Protein AF-0000000085168264 (afdb_homodimer)

Foldseek 3Di:
DPPPCPALVSLLVLLLVLCQVQNLVGRDPVSSCVSRVDDPVVVCVSPVVPSLSSVVSNLVVVLVVCVVQQLCLCQPDPQLLVSVVSNLVVLCVVCVLLVGADSLLSCCVDPVCVVCVVSSVCSLVSQLVSQLVSLVVVPDDSVVSSVLSVCLSVLLNVQSVCCVVVVHSVSSVVSSVVSSVVSPD/DPPPCPALVSLLVLLLVLCQVQNLVGNDPVSSCVSRVDDPVVVCVSPVVPSLSSVVSNLVVVLVVCVVQQLCLCQPPPQLLVSLVSNLVVLCVVCVLLVGADSLLSCCVDPVCVVCVVSSVCSLVSQLVSQLVSLVVVPDDSVVSSVLSCCLSVLLNVQSVCCVVVVHSVSSVVSSVVSSVVSPD

Nearest PDB structures (foldseek):
  1sgm-assembly1_B  TM=7.471E-01  e=1.649E-05  Bacillus subtilis
  6o6n-assembly1_A  TM=7.233E-01  e=6.009E-05  Mycobacterium tuberculosis
  3dcf-assembly1_B  TM=5.891E-01  e=2.009E-03  Thermobifida fusca YX
  3vuq-assembly2_D  TM=6.662E-01  e=8.028E-03  Thermus thermophilus HB8
  3vuq-assembly1_B  TM=5.536E-01  e=8.407E-03  Thermus thermophilus HB8

Radius of gyration: 21.16 Å; Cα contacts (8 Å, |Δi|>4): 535; chains: 2; bounding box: 54×53×46 Å

Secondary structure (DSSP, 8-state):
------SHHHHHHHHHHHHHHHHHHH--HHHHHHHHT--HHHHHHH-TTHHHHHHHHHHHHHHHHHIIIIIHHHHH-SSHHHHHHHHHHHHHHHTGGGTS--HHHHHHHSTHHHHTHHHHHHHHHHHHHHHHHHHHHTT--HHHHHHHHHHHHHHHHHHHHHHHHHT-HHHHHHHHHHHHHHHH-/------SHHHHHHHHHHHHHHHHHHH--HHHHHHHHT--HHHHHHH-TTHHHHHHHHHHHHHHHHHIIIIIHHHHH-SSHHHHHHHHHHHHHHHTGGGTS--HHHHHHHSTHHHHTHHHHHHHHHHHHHHHHHHHHHTT--HHHHHHHHHHHHHHHHHHHHHHHHHT-HHHHHHHHHHHHHHHH-

Sequence (370 aa):
MARVIAEKEDVIPLLAEVFRTYGFEGASLARISEGTKLGRGSIYHFFPGGKEEMAQAVLGHVDAWFRRHVFESLAEHEDAEAGIKAMFDDVSRYFLSGQRVCLVGVFALGNERDRFAVMVRDYFTAWIDALASALVRTGRKPKEARMLAEEVVGGIQGALVLARALDQTDVFADAMKRFQKRLLGMARVIAEKEDVIPLLAEVFRTYGFEGASLARISEGTKLGRGSIYHFFPGGKEEMAQAVLGHVDAWFRRHVFESLAEHEDAEAGIKAMFDDVSRYFLSGQRVCLVGVFALGNERDRFAVMVRDYFTAWIDALASALVRTGRKPKEARMLAEEVVGGIQGALVLARALDQTDVFADAMKRFQKRLLG

Organism: Herbaspirillum seropedicae (strain SmR1) (NCBI:txid757424)

pLDDT: mean 94.91, std 8.12, range [37.06, 98.81]

Structure (mmCIF, N/CA/C/O backbone):
data_AF-0000000085168264-model_v1
#
loop_
_entity.id
_entity.type
_entity.pdbx_description
1 polymer 'TetR family transcription regulator protein'
#
loop_
_atom_site.group_PDB
_atom_site.id
_atom_site.type_symbol
_atom_site.label_atom_id
_atom_site.label_alt_id
_atom_site.label_comp_id
_atom_site.label_asym_id
_atom_site.label_entity_id
_atom_site.label_seq_id
_atom_site.pdbx_PDB_ins_code
_atom_site.Cartn_x
_atom_site.Cartn_y
_atom_site.Cartn_z
_atom_site.occupancy
_atom_site.B_iso_or_equiv
_atom_site.auth_seq_id
_atom_site.auth_comp_id
_atom_site.auth_asym_id
_atom_site.auth_atom_id
_atom_site.pdbx_PDB_model_num
ATOM 1 N N . MET A 1 1 ? 23.562 6.48 25.484 1 37.06 1 MET A N 1
ATOM 2 C CA . MET A 1 1 ? 23.797 7.906 25.266 1 37.06 1 MET A CA 1
ATOM 3 C C . MET A 1 1 ? 22.922 8.445 24.141 1 37.06 1 MET A C 1
ATOM 5 O O . MET A 1 1 ? 22.609 7.723 23.188 1 37.06 1 MET A O 1
ATOM 9 N N . ALA A 1 2 ? 22.156 9.383 24.531 1 48.12 2 ALA A N 1
ATOM 10 C CA . ALA A 1 2 ? 21.328 10.016 23.5 1 48.12 2 ALA A CA 1
ATOM 11 C C . ALA A 1 2 ? 22.109 10.133 22.188 1 48.12 2 ALA A C 1
ATOM 13 O O . ALA A 1 2 ? 23.25 10.602 22.172 1 48.12 2 ALA A O 1
ATOM 14 N N . ARG A 1 3 ? 21.984 9.336 21.234 1 51.44 3 ARG A N 1
ATOM 15 C CA . ARG A 1 3 ? 22.75 9.43 20 1 51.44 3 ARG A CA 1
ATOM 16 C C . ARG A 1 3 ? 22.844 10.867 19.516 1 51.44 3 ARG A C 1
ATOM 18 O O . ARG A 1 3 ? 21.812 11.523 19.312 1 51.44 3 ARG A O 1
ATOM 25 N N . VAL A 1 4 ? 23.844 11.578 19.812 1 57.34 4 VAL A N 1
ATOM 26 C CA . VAL A 1 4 ? 24.125 12.938 19.359 1 57.34 4 VAL A CA 1
ATOM 27 C C . VAL A 1 4 ? 24.062 12.992 17.828 1 57.34 4 VAL A C 1
ATOM 29 O O . VAL A 1 4 ? 24.75 12.227 17.141 1 57.34 4 VAL A O 1
ATOM 32 N N . ILE A 1 5 ? 22.891 13.445 17.25 1 65.81 5 ILE A N 1
ATOM 33 C CA . ILE A 1 5 ? 22.781 13.711 15.812 1 65.81 5 ILE A CA 1
ATOM 34 C C . ILE A 1 5 ? 23.828 14.734 15.391 1 65.81 5 ILE A C 1
ATOM 36 O O . ILE A 1 5 ? 23.75 15.906 15.773 1 65.81 5 ILE A O 1
ATOM 40 N N . ALA A 1 6 ? 24.953 14.242 14.805 1 71 6 ALA A N 1
ATOM 41 C CA . ALA A 1 6 ? 26.094 15.094 14.5 1 71 6 ALA A CA 1
ATOM 42 C C . ALA A 1 6 ? 26.141 15.438 13.016 1 71 6 ALA A C 1
ATOM 44 O O . ALA A 1 6 ? 26.672 16.484 12.633 1 71 6 ALA A O 1
ATOM 45 N N . GLU A 1 7 ? 25.484 14.539 12.25 1 86.81 7 GLU A N 1
ATOM 46 C CA . GLU A 1 7 ? 25.578 14.781 10.812 1 86.81 7 GLU A CA 1
ATOM 47 C C . GLU A 1 7 ? 24.25 14.484 10.117 1 86.81 7 GLU A C 1
ATOM 49 O O . GLU A 1 7 ? 23.406 13.781 10.664 1 86.81 7 GLU A O 1
ATOM 54 N N . LYS A 1 8 ? 24.141 15.07 8.945 1 90.56 8 LYS A N 1
ATOM 55 C CA . LYS A 1 8 ? 22.953 14.938 8.109 1 90.56 8 LYS A CA 1
ATOM 56 C C . LYS A 1 8 ? 22.578 13.469 7.914 1 90.56 8 LYS A C 1
ATOM 58 O O . LYS A 1 8 ? 21.406 13.109 7.996 1 90.56 8 LYS A O 1
ATOM 63 N N . GLU A 1 9 ? 23.531 12.625 7.742 1 92.75 9 GLU A N 1
ATOM 64 C CA . GLU A 1 9 ? 23.312 11.211 7.449 1 92.75 9 GLU A CA 1
ATOM 65 C C . GLU A 1 9 ? 22.703 10.492 8.648 1 92.75 9 GLU A C 1
ATOM 67 O O . GLU A 1 9 ? 22 9.492 8.492 1 92.75 9 GLU A O 1
ATOM 72 N N . ASP A 1 10 ? 22.891 11.023 9.82 1 93.38 10 ASP A N 1
ATOM 73 C CA . ASP A 1 10 ? 22.375 10.414 11.039 1 93.38 10 ASP A CA 1
ATOM 74 C C . ASP A 1 10 ? 20.875 10.688 11.195 1 93.38 10 ASP A C 1
ATOM 76 O O . ASP A 1 10 ? 20.172 9.961 11.898 1 93.38 10 ASP A O 1
ATOM 80 N N . VAL A 1 11 ? 20.438 11.672 10.523 1 95.88 11 VAL A N 1
ATOM 81 C CA . VAL A 1 11 ? 19.062 12.141 10.688 1 95.88 11 VAL A CA 1
ATOM 82 C C . VAL A 1 11 ? 18.156 11.406 9.703 1 95.88 11 VAL A C 1
ATOM 84 O O . VAL A 1 11 ? 16.969 11.234 9.969 1 95.88 11 VAL A O 1
ATOM 87 N N . ILE A 1 12 ? 18.734 10.945 8.656 1 97.56 12 ILE A N 1
ATOM 88 C CA . ILE A 1 12 ? 17.969 10.445 7.516 1 97.56 12 ILE A CA 1
ATOM 89 C C . ILE A 1 12 ? 17.156 9.219 7.93 1 97.56 12 ILE A C 1
ATOM 91 O O . ILE A 1 12 ? 15.961 9.141 7.652 1 97.56 12 ILE A O 1
ATOM 95 N N . PRO A 1 13 ? 17.766 8.266 8.758 1 97 13 PRO A N 1
ATOM 96 C CA . PRO A 1 13 ? 16.953 7.125 9.188 1 97 13 PRO A CA 1
ATOM 97 C C . PRO A 1 13 ? 15.797 7.531 10.109 1 97 13 PRO A C 1
ATOM 99 O O . PRO A 1 13 ? 14.727 6.918 10.07 1 97 13 PRO A O 1
ATOM 102 N N . LEU A 1 14 ? 15.977 8.508 10.875 1 97.31 14 LEU A N 1
ATOM 103 C CA . LEU A 1 14 ? 14.93 9 11.758 1 97.31 14 LEU A CA 1
ATOM 104 C C . LEU A 1 14 ? 13.812 9.672 10.961 1 97.31 14 LEU A C 1
ATOM 106 O O . LEU A 1 14 ? 12.633 9.477 11.25 1 97.31 14 LEU A O 1
ATOM 110 N N . LEU A 1 15 ? 14.25 10.461 9.953 1 97.75 15 LEU A N 1
ATOM 111 C CA . LEU A 1 15 ? 13.289 11.078 9.047 1 97.75 15 LEU A CA 1
ATOM 112 C C . LEU A 1 15 ? 12.453 10.016 8.336 1 97.75 15 LEU A C 1
ATOM 114 O O . LEU A 1 15 ? 11.242 10.188 8.172 1 97.75 15 LEU A O 1
ATOM 118 N N . ALA A 1 16 ? 13.141 8.961 7.91 1 97.94 16 ALA A N 1
ATOM 119 C CA . ALA A 1 16 ? 12.445 7.879 7.219 1 97.94 16 ALA A CA 1
ATOM 120 C C . ALA A 1 16 ? 11.32 7.309 8.078 1 97.94 16 ALA A C 1
ATOM 122 O O . ALA A 1 16 ? 10.219 7.051 7.582 1 97.94 16 ALA A O 1
ATOM 123 N N . GLU A 1 17 ? 11.562 7.148 9.359 1 97.31 17 GLU A N 1
ATOM 124 C CA . GLU A 1 17 ? 10.547 6.594 10.258 1 97.31 17 GLU A CA 1
ATOM 125 C C . GLU A 1 17 ? 9.383 7.566 10.445 1 97.31 17 GLU A C 1
ATOM 127 O O . GLU A 1 17 ? 8.234 7.148 10.562 1 97.31 17 GLU A O 1
ATOM 132 N N . VAL A 1 18 ? 9.688 8.891 10.469 1 97.31 18 VAL A N 1
ATOM 133 C CA . VAL A 1 18 ? 8.633 9.891 10.547 1 97.31 18 VAL A CA 1
ATOM 134 C C . VAL A 1 18 ? 7.742 9.805 9.305 1 97.31 18 VAL A C 1
ATOM 136 O O . VAL A 1 18 ? 6.516 9.812 9.414 1 97.31 18 VAL A O 1
ATOM 139 N N . PHE A 1 19 ? 8.398 9.688 8.117 1 97.25 19 PHE A N 1
ATOM 140 C CA . PHE A 1 19 ? 7.645 9.586 6.871 1 97.25 19 PHE A CA 1
ATOM 141 C C . PHE A 1 19 ? 6.871 8.273 6.812 1 97.25 19 PHE A C 1
ATOM 143 O O . PHE A 1 19 ? 5.773 8.219 6.25 1 97.25 19 PHE A O 1
ATOM 150 N N . ARG A 1 20 ? 7.402 7.191 7.375 1 96.44 20 ARG A N 1
ATOM 151 C CA . ARG A 1 20 ? 6.688 5.922 7.414 1 96.44 20 ARG A CA 1
ATOM 152 C C . ARG A 1 20 ? 5.441 6.023 8.289 1 96.44 20 ARG A C 1
ATOM 154 O O . ARG A 1 20 ? 4.414 5.41 7.988 1 96.44 20 ARG A O 1
ATOM 161 N N . THR A 1 21 ? 5.523 6.777 9.32 1 94.12 21 THR A N 1
ATOM 162 C CA . THR A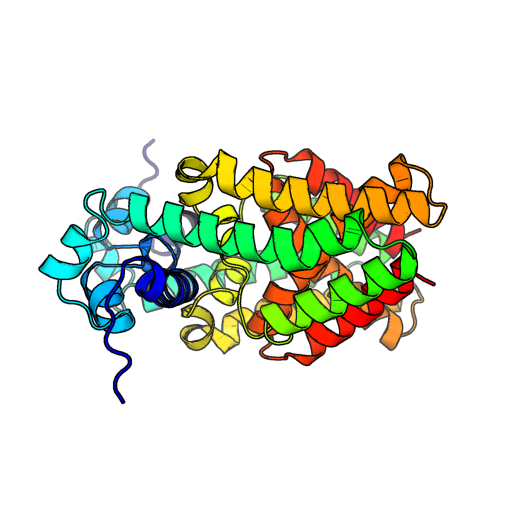 1 21 ? 4.457 6.867 10.312 1 94.12 21 THR A CA 1
ATOM 163 C C . THR A 1 21 ? 3.352 7.805 9.836 1 94.12 21 THR A C 1
ATOM 165 O O . THR A 1 21 ? 2.166 7.484 9.945 1 94.12 21 THR A O 1
ATOM 168 N N . TYR A 1 22 ? 3.746 8.938 9.219 1 94.56 22 TYR A N 1
ATOM 169 C CA . TYR A 1 22 ? 2.764 10 9.016 1 94.56 22 TYR A CA 1
ATOM 170 C C . TYR A 1 22 ? 2.549 10.266 7.527 1 94.56 22 TYR A C 1
ATOM 172 O O . TYR A 1 22 ? 1.639 11 7.148 1 94.56 22 TYR A O 1
ATOM 180 N N . GLY A 1 23 ? 3.355 9.578 6.625 1 94 23 GLY A N 1
ATOM 181 C CA . GLY A 1 23 ? 3.363 9.977 5.227 1 94 23 GLY A CA 1
ATOM 182 C C . GLY A 1 23 ? 4 11.328 4.996 1 94 23 GLY A C 1
ATOM 183 O O . GLY A 1 23 ? 4.348 12.031 5.949 1 94 23 GLY A O 1
ATOM 184 N N . PHE A 1 24 ? 4.117 11.703 3.758 1 95.75 24 PHE A N 1
ATOM 185 C CA . PHE A 1 24 ? 4.723 12.977 3.395 1 95.75 24 PHE A CA 1
ATOM 186 C C . PHE A 1 24 ? 3.832 14.141 3.816 1 95.75 24 PHE A C 1
ATOM 188 O O . PHE A 1 24 ? 4.297 15.086 4.465 1 95.75 24 PHE A O 1
ATOM 195 N N . GLU A 1 25 ? 2.576 14.023 3.494 1 94.19 25 GLU A N 1
ATOM 196 C CA . GLU A 1 25 ? 1.642 15.109 3.766 1 94.19 25 GLU A CA 1
ATOM 197 C C . GLU A 1 25 ? 1.433 15.297 5.266 1 94.19 25 GLU A C 1
ATOM 199 O O . GLU A 1 25 ? 1.229 16.422 5.734 1 94.19 25 GLU A O 1
ATOM 204 N N . GLY A 1 26 ? 1.521 14.219 6 1 94.62 26 GLY A N 1
ATOM 205 C CA . GLY A 1 26 ? 1.241 14.273 7.426 1 94.62 26 GLY A CA 1
ATOM 206 C C . GLY A 1 26 ? 2.459 14.625 8.266 1 94.62 26 GLY A C 1
ATOM 207 O O . GLY A 1 26 ? 2.336 14.922 9.453 1 94.62 26 GLY A O 1
ATOM 208 N N . ALA A 1 27 ? 3.607 14.594 7.66 1 96.12 27 ALA A N 1
ATOM 209 C CA . ALA A 1 27 ? 4.836 14.906 8.383 1 96.12 27 ALA A CA 1
ATOM 210 C C . ALA A 1 27 ? 5.016 16.422 8.539 1 96.12 27 ALA A C 1
ATOM 212 O O . ALA A 1 27 ? 5.645 17.062 7.695 1 96.12 27 ALA A O 1
ATOM 213 N N . SER A 1 28 ? 4.539 16.938 9.641 1 95.38 28 SER A N 1
ATOM 214 C CA . SER A 1 28 ? 4.73 18.359 9.938 1 95.38 28 SER A CA 1
ATOM 215 C C . SER A 1 28 ? 6.113 18.609 10.523 1 95.38 28 SER A C 1
ATOM 217 O O . SER A 1 28 ? 6.805 17.672 10.93 1 95.38 28 SER A O 1
ATOM 219 N N . LEU A 1 29 ? 6.465 19.859 10.5 1 95.44 29 LEU A N 1
ATOM 220 C CA . LEU A 1 29 ? 7.742 20.219 11.102 1 95.44 29 LEU A CA 1
ATOM 221 C C . LEU A 1 29 ? 7.781 19.812 12.57 1 95.44 29 LEU A C 1
ATOM 223 O O . LEU A 1 29 ? 8.836 19.406 13.078 1 95.44 29 LEU A O 1
ATOM 227 N N . ALA A 1 30 ? 6.691 19.984 13.258 1 96.38 30 ALA A N 1
ATOM 228 C CA . ALA A 1 30 ? 6.609 19.578 14.656 1 96.38 30 ALA A CA 1
ATOM 229 C C . ALA A 1 30 ? 6.855 18.078 14.812 1 96.38 30 ALA A C 1
ATOM 231 O O . ALA A 1 30 ? 7.605 17.656 15.695 1 96.38 30 ALA A O 1
ATOM 232 N N . ARG A 1 31 ? 6.262 17.25 13.992 1 96.56 31 ARG A N 1
ATOM 233 C CA . ARG A 1 31 ? 6.418 15.797 14.039 1 96.56 31 ARG A CA 1
ATOM 234 C C . ARG A 1 31 ? 7.836 15.391 13.648 1 96.56 31 ARG A C 1
ATOM 236 O O . ARG A 1 31 ? 8.391 14.453 14.227 1 96.56 31 ARG A O 1
ATOM 243 N N . ILE A 1 32 ? 8.367 16.062 12.625 1 97.62 32 ILE A N 1
ATOM 244 C CA . ILE A 1 32 ? 9.75 15.82 12.211 1 97.62 32 ILE A CA 1
ATOM 245 C C . ILE A 1 32 ? 10.695 16.141 13.367 1 97.62 32 ILE A C 1
ATOM 247 O O . ILE A 1 32 ? 11.594 15.367 13.68 1 97.62 32 ILE A O 1
ATOM 251 N N . SER A 1 33 ? 10.43 17.328 13.969 1 97.25 33 SER A N 1
ATOM 252 C CA . SER A 1 33 ? 11.25 17.719 15.117 1 97.25 33 SER A CA 1
ATOM 253 C C . SER A 1 33 ? 11.172 16.688 16.234 1 97.25 33 SER A C 1
ATOM 255 O O . SER A 1 33 ? 12.195 16.297 16.797 1 97.25 33 SER A O 1
ATOM 257 N N . GLU A 1 34 ? 10.008 16.281 16.562 1 97 34 GLU A N 1
ATOM 258 C CA . GLU A 1 34 ? 9.797 15.289 17.609 1 97 34 GLU A CA 1
ATOM 259 C C . GLU A 1 34 ? 10.492 13.977 17.281 1 97 34 GLU A C 1
ATOM 261 O O . GLU A 1 34 ? 11.172 13.398 18.125 1 97 34 GLU A O 1
ATOM 266 N N . GLY A 1 35 ? 10.383 13.547 16.078 1 96.19 35 GLY A N 1
ATOM 267 C CA . GLY A 1 35 ? 10.914 12.258 15.664 1 96.19 35 GLY A CA 1
ATOM 268 C C . GLY A 1 35 ? 12.43 12.25 15.531 1 96.19 35 GLY A C 1
ATOM 269 O O . GLY A 1 35 ? 13.07 11.211 15.688 1 96.19 35 GLY A O 1
ATOM 270 N N . THR A 1 36 ? 13.008 13.398 15.219 1 96.06 36 THR A N 1
ATOM 271 C CA . THR A 1 36 ? 14.445 13.477 15 1 96.06 36 THR A CA 1
ATOM 272 C C . THR A 1 36 ? 15.156 14.039 16.219 1 96.06 36 THR A C 1
ATOM 274 O O . THR A 1 36 ? 16.375 13.992 16.312 1 96.06 36 THR A O 1
ATOM 277 N N . LYS A 1 37 ? 14.383 14.609 17.047 1 94.94 37 LYS A N 1
ATOM 278 C CA . LYS A 1 37 ? 14.883 15.281 18.25 1 94.94 37 LYS A CA 1
ATOM 279 C C . LYS A 1 37 ? 15.719 16.5 17.891 1 94.94 37 LYS A C 1
ATOM 281 O O . LYS A 1 37 ? 16.625 16.891 18.641 1 94.94 37 LYS A O 1
ATOM 286 N N . LEU A 1 38 ? 15.477 17.047 16.703 1 94.62 38 LEU A N 1
ATOM 287 C CA . LEU A 1 38 ? 16.141 18.266 16.25 1 94.62 38 LEU A CA 1
ATOM 288 C C . LEU A 1 38 ? 15.18 19.453 16.312 1 94.62 38 LEU A C 1
ATOM 290 O O . LEU A 1 38 ? 13.992 19.312 16.016 1 94.62 38 LEU A O 1
ATOM 294 N N . GLY A 1 39 ? 15.742 20.547 16.703 1 93.88 39 GLY A N 1
ATOM 295 C CA . GLY A 1 39 ? 14.977 21.781 16.594 1 93.88 39 GLY A CA 1
ATOM 296 C C . GLY A 1 39 ? 14.836 22.266 15.164 1 93.88 39 GLY A C 1
ATOM 297 O O . GLY A 1 39 ? 15.555 21.812 14.273 1 93.88 39 GLY A O 1
ATOM 298 N N . ARG A 1 40 ? 13.883 23.156 14.977 1 92.06 40 ARG A N 1
ATOM 299 C CA . ARG A 1 40 ? 13.586 23.703 13.656 1 92.06 40 ARG A CA 1
ATOM 300 C C . ARG A 1 40 ? 14.852 24.25 12.992 1 92.06 40 ARG A C 1
ATOM 302 O O . ARG A 1 40 ? 15.094 23.969 11.812 1 92.06 40 ARG A O 1
ATOM 309 N N . GLY A 1 41 ? 15.641 24.969 13.656 1 92.5 41 GLY A N 1
ATOM 310 C CA . GLY A 1 41 ? 16.859 25.531 13.109 1 92.5 41 GLY A CA 1
ATOM 311 C C . GLY A 1 41 ? 17.844 24.484 12.609 1 92.5 41 GLY A C 1
ATOM 312 O O . GLY A 1 41 ? 18.391 24.609 11.508 1 92.5 41 GLY A O 1
ATOM 313 N N . SER A 1 42 ? 18.078 23.5 13.336 1 93.44 42 SER A N 1
ATOM 314 C CA . SER A 1 42 ? 18.969 22.406 12.969 1 93.44 42 SER A CA 1
ATOM 315 C C . SER A 1 42 ? 18.453 21.656 11.75 1 93.44 42 SER A C 1
ATOM 317 O O . SER A 1 42 ? 19.219 21.281 10.867 1 93.44 42 SER A O 1
ATOM 319 N N . ILE A 1 43 ? 17.109 21.422 11.695 1 94.06 43 ILE A N 1
ATOM 320 C CA . ILE A 1 43 ? 16.484 20.719 10.578 1 94.06 43 ILE A CA 1
ATOM 321 C C . ILE A 1 43 ? 16.766 21.469 9.281 1 94.06 43 ILE A C 1
ATOM 323 O O . ILE A 1 43 ? 17.188 20.859 8.289 1 94.06 43 ILE A O 1
ATOM 327 N N . TYR A 1 44 ? 16.594 22.781 9.305 1 93.25 44 TYR A N 1
ATOM 328 C CA . TYR A 1 44 ? 16.75 23.562 8.094 1 93.25 44 TYR A CA 1
ATOM 329 C C . TYR A 1 44 ? 18.219 23.734 7.742 1 93.25 44 TYR A C 1
ATOM 331 O O . TYR A 1 44 ? 18.578 23.969 6.582 1 93.25 44 TYR A O 1
ATOM 339 N N . HIS A 1 45 ? 19.047 23.625 8.797 1 93.88 45 HIS A N 1
ATOM 340 C CA . HIS A 1 45 ? 20.484 23.625 8.539 1 93.88 45 HIS A CA 1
ATOM 341 C C . HIS A 1 45 ? 20.891 22.406 7.727 1 93.88 45 HIS A C 1
ATOM 343 O O . HIS A 1 45 ? 21.641 22.516 6.75 1 93.88 45 HIS A O 1
ATOM 349 N N . PHE A 1 46 ? 20.375 21.281 8.094 1 94.88 46 PHE A N 1
ATOM 350 C CA . PHE A 1 46 ? 20.703 20.031 7.414 1 94.88 46 PHE A CA 1
ATOM 351 C C . PHE A 1 46 ? 19.953 19.938 6.09 1 94.88 46 PHE A C 1
ATOM 353 O O . PHE A 1 46 ? 20.469 19.359 5.125 1 94.88 46 PHE A O 1
ATOM 360 N N . PHE A 1 47 ? 18.688 20.5 6.059 1 97.12 47 PHE A N 1
ATOM 361 C CA . PHE A 1 47 ? 17.812 20.391 4.895 1 97.12 47 PHE A CA 1
ATOM 362 C C . PHE A 1 47 ? 17.203 21.75 4.551 1 97.12 47 PHE A C 1
ATOM 364 O O . PHE A 1 47 ? 15.992 21.953 4.727 1 97.12 47 PHE A O 1
ATOM 371 N N . PRO A 1 48 ? 18 22.562 3.902 1 96.19 48 PRO A N 1
ATOM 372 C CA . PRO A 1 48 ? 17.5 23.906 3.588 1 96.19 48 PRO A CA 1
ATOM 373 C C . PRO A 1 48 ? 16.328 23.891 2.607 1 96.19 48 PRO A C 1
ATOM 375 O O . PRO A 1 48 ? 15.508 24.812 2.611 1 96.19 48 PRO A O 1
ATOM 378 N N . GLY A 1 49 ? 16.234 22.859 1.799 1 96.25 49 GLY A N 1
ATOM 379 C CA . GLY A 1 49 ? 15.141 22.75 0.845 1 96.25 49 GLY A CA 1
ATOM 380 C C . GLY A 1 49 ? 13.852 22.25 1.474 1 96.25 49 GLY A C 1
ATOM 381 O O . GLY A 1 49 ? 12.852 22.062 0.781 1 96.25 49 GLY A O 1
ATOM 382 N N . GLY A 1 50 ? 13.898 22.047 2.812 1 96.12 50 GLY A N 1
ATOM 383 C CA . GLY A 1 50 ? 12.688 21.703 3.541 1 96.12 50 GLY A CA 1
ATOM 384 C C . GLY A 1 50 ? 12.297 20.25 3.391 1 96.12 50 GLY A C 1
ATOM 385 O O . GLY A 1 50 ? 13.156 19.391 3.197 1 96.12 50 GLY A O 1
ATOM 386 N N . LYS A 1 51 ? 11.047 20.031 3.539 1 96.31 51 LYS A N 1
ATOM 387 C CA . LYS A 1 51 ? 10.484 18.688 3.607 1 96.31 51 LYS A CA 1
ATOM 388 C C . LYS A 1 51 ? 10.758 17.906 2.318 1 96.31 51 LYS A C 1
ATOM 390 O O . LYS A 1 51 ? 11.016 16.703 2.354 1 96.31 51 LYS A O 1
ATOM 395 N N . GLU A 1 52 ? 10.656 18.562 1.173 1 96.81 52 GLU A N 1
ATOM 396 C CA . GLU A 1 52 ? 10.891 17.891 -0.099 1 96.81 52 GLU A CA 1
ATOM 397 C C . GLU A 1 52 ? 12.32 17.359 -0.187 1 96.81 52 GLU A C 1
ATOM 399 O O . GLU A 1 52 ? 12.547 16.234 -0.625 1 96.81 52 GLU A O 1
ATOM 404 N N . GLU A 1 53 ? 13.234 18.172 0.207 1 97.38 53 GLU A N 1
ATOM 405 C CA . GLU A 1 53 ? 14.625 17.719 0.237 1 97.38 53 GLU A CA 1
ATOM 406 C C . GLU A 1 53 ? 14.805 16.562 1.204 1 97.38 53 GLU A C 1
ATOM 408 O O . GLU A 1 53 ? 15.562 15.625 0.925 1 97.38 53 GLU A O 1
ATOM 413 N N . MET A 1 54 ? 14.188 16.641 2.385 1 97.69 54 MET A N 1
ATOM 414 C CA . MET A 1 54 ? 14.234 15.555 3.361 1 97.69 54 MET A CA 1
ATOM 415 C C . MET A 1 54 ? 13.727 14.25 2.752 1 97.69 54 MET A C 1
ATOM 417 O O . MET A 1 54 ? 14.367 13.211 2.891 1 97.69 54 MET A O 1
ATOM 421 N N . ALA A 1 55 ? 12.57 14.359 2.061 1 97.88 55 ALA A N 1
ATOM 422 C CA . ALA A 1 55 ? 11.961 13.172 1.463 1 97.88 55 ALA A CA 1
ATOM 423 C C . ALA A 1 55 ? 12.859 12.578 0.378 1 97.88 55 ALA A C 1
ATOM 425 O O . ALA A 1 55 ? 13 11.359 0.272 1 97.88 55 ALA A O 1
ATOM 426 N N . GLN A 1 56 ? 13.469 13.438 -0.42 1 98.06 56 GLN A N 1
ATOM 427 C CA . GLN A 1 56 ? 14.398 12.969 -1.443 1 98.06 56 GLN A CA 1
ATOM 428 C C . GLN A 1 56 ? 15.57 12.227 -0.818 1 98.06 56 GLN A C 1
ATOM 430 O O . GLN A 1 56 ? 15.977 11.172 -1.308 1 98.06 56 GLN A O 1
ATOM 435 N N . ALA A 1 57 ? 16.078 12.836 0.222 1 98.19 57 ALA A N 1
ATOM 436 C CA . ALA A 1 57 ? 17.203 12.211 0.917 1 98.19 57 ALA A CA 1
ATOM 437 C C . ALA A 1 57 ? 16.797 10.852 1.49 1 98.19 57 ALA A C 1
ATOM 439 O O . ALA A 1 57 ? 17.562 9.883 1.397 1 98.19 57 ALA A O 1
ATOM 440 N N . VAL A 1 58 ? 15.664 10.773 2.059 1 98.44 58 VAL A N 1
ATOM 441 C CA . VAL A 1 58 ? 15.156 9.547 2.664 1 98.44 58 VAL A CA 1
ATOM 442 C C . VAL A 1 58 ? 14.938 8.492 1.585 1 98.44 58 VAL A C 1
ATOM 444 O O . VAL A 1 58 ? 15.367 7.344 1.735 1 98.44 58 VAL A O 1
ATOM 447 N N . LEU A 1 59 ? 14.281 8.852 0.474 1 98.5 59 LEU A N 1
ATOM 448 C CA . LEU A 1 59 ? 14.055 7.91 -0.617 1 98.5 59 LEU A CA 1
ATOM 449 C C . LEU A 1 59 ? 15.375 7.414 -1.196 1 98.5 59 LEU A C 1
ATOM 451 O O . LEU A 1 59 ? 15.508 6.23 -1.521 1 98.5 59 LEU A O 1
ATOM 455 N N . GLY A 1 60 ? 16.281 8.359 -1.369 1 98.44 60 GLY A N 1
ATOM 456 C CA . GLY A 1 60 ? 17.609 7.957 -1.815 1 98.44 60 GLY A CA 1
ATOM 457 C C . GLY A 1 60 ? 18.281 6.969 -0.883 1 98.44 60 GLY A C 1
ATOM 458 O O . GLY A 1 60 ? 18.906 6.016 -1.336 1 98.44 60 GLY A O 1
ATOM 459 N N . HIS A 1 61 ? 18.172 7.242 0.388 1 98.06 61 HIS A N 1
ATOM 460 C CA . HIS A 1 61 ? 18.75 6.371 1.41 1 98.06 61 HIS A CA 1
ATOM 461 C C . HIS A 1 61 ? 18.125 4.977 1.35 1 98.06 61 HIS A C 1
ATOM 463 O O . HIS A 1 61 ? 18.844 3.975 1.44 1 98.06 61 HIS A O 1
ATOM 469 N N . VAL A 1 62 ? 16.844 4.863 1.224 1 98.44 62 VAL A N 1
ATOM 470 C CA . VAL A 1 62 ? 16.141 3.592 1.097 1 98.44 62 VAL A CA 1
ATOM 471 C C . VAL A 1 62 ? 16.594 2.869 -0.168 1 98.44 62 VAL A C 1
ATOM 473 O O . VAL A 1 62 ? 16.922 1.682 -0.128 1 98.44 62 VAL A O 1
ATOM 476 N N . ASP A 1 63 ? 16.625 3.594 -1.24 1 98.38 63 ASP A N 1
ATOM 477 C CA . ASP A 1 63 ? 17.062 3.02 -2.512 1 98.38 63 ASP A CA 1
ATOM 478 C C . ASP A 1 63 ? 18.484 2.463 -2.412 1 98.38 63 ASP A C 1
ATOM 480 O O . ASP A 1 63 ? 18.766 1.374 -2.916 1 98.38 63 ASP A O 1
ATOM 484 N N . ALA A 1 64 ? 19.328 3.207 -1.796 1 98.06 64 ALA A N 1
ATOM 485 C CA . ALA A 1 64 ? 20.719 2.779 -1.656 1 98.06 64 ALA A CA 1
ATOM 486 C C . ALA A 1 64 ? 20.812 1.477 -0.868 1 98.06 64 ALA A C 1
ATOM 488 O O . ALA A 1 64 ? 21.609 0.6 -1.202 1 98.06 64 ALA A O 1
ATOM 489 N N . TRP A 1 65 ? 20.078 1.383 0.186 1 98 65 TRP A N 1
ATOM 490 C CA . TRP A 1 65 ? 20.062 0.138 0.946 1 98 65 TRP A CA 1
ATOM 491 C C . TRP A 1 65 ? 19.625 -1.031 0.068 1 98 65 TRP A C 1
ATOM 493 O O . TRP A 1 65 ? 20.281 -2.078 0.052 1 98 65 TRP A O 1
ATOM 503 N N . PHE A 1 66 ? 18.547 -0.902 -0.678 1 98.56 66 PHE A N 1
ATOM 504 C CA . PHE A 1 66 ? 18.016 -1.979 -1.501 1 98.56 66 PHE A CA 1
ATOM 505 C C . PHE A 1 66 ? 18.969 -2.324 -2.635 1 98.56 66 PHE A C 1
ATOM 507 O O . PHE A 1 66 ? 19.094 -3.49 -3.016 1 98.56 66 PHE A O 1
ATOM 514 N N . ARG A 1 67 ? 19.594 -1.306 -3.211 1 98 67 ARG A N 1
ATOM 515 C CA . ARG A 1 67 ? 20.594 -1.58 -4.246 1 98 67 ARG A CA 1
ATOM 516 C C . ARG A 1 67 ? 21.719 -2.461 -3.707 1 98 67 ARG A C 1
ATOM 518 O O . ARG A 1 67 ? 22.094 -3.449 -4.34 1 98 67 ARG A O 1
ATOM 525 N N . ARG A 1 68 ? 22.141 -2.158 -2.555 1 97.12 68 ARG A N 1
ATOM 526 C CA . ARG A 1 68 ? 23.281 -2.857 -1.97 1 97.12 68 ARG A CA 1
ATOM 527 C C . ARG A 1 68 ? 22.891 -4.254 -1.498 1 97.12 68 ARG A C 1
ATOM 529 O O . ARG A 1 68 ? 23.641 -5.215 -1.692 1 97.12 68 ARG A O 1
ATOM 536 N N . HIS A 1 69 ? 21.688 -4.398 -0.938 1 97.25 69 HIS A N 1
ATOM 537 C CA . HIS A 1 69 ? 21.359 -5.633 -0.233 1 97.25 69 HIS A CA 1
ATOM 538 C C . HIS A 1 69 ? 20.453 -6.523 -1.072 1 97.25 69 HIS A C 1
ATOM 540 O O . HIS A 1 69 ? 20.438 -7.742 -0.885 1 97.25 69 HIS A O 1
ATOM 546 N N . VAL A 1 70 ? 19.719 -5.957 -2.02 1 97.81 70 VAL A N 1
ATOM 547 C CA . VAL A 1 70 ? 18.719 -6.73 -2.732 1 97.81 70 VAL A CA 1
ATOM 548 C C . VAL A 1 70 ? 19.062 -6.797 -4.219 1 97.81 70 VAL A C 1
ATOM 550 O O . VAL A 1 70 ? 19.359 -7.871 -4.742 1 97.81 70 VAL A O 1
ATOM 553 N N . PHE A 1 71 ? 19.219 -5.629 -4.852 1 97.31 71 PHE A N 1
ATOM 554 C CA . PHE A 1 71 ? 19.375 -5.609 -6.301 1 97.31 71 PHE A CA 1
ATOM 555 C C . PHE A 1 71 ? 20.734 -6.172 -6.707 1 97.31 71 PHE A C 1
ATOM 557 O O . PHE A 1 71 ? 20.812 -7.008 -7.605 1 97.31 71 PHE A O 1
ATOM 564 N N . GLU A 1 72 ? 21.719 -5.738 -6.027 1 93.88 72 GLU A N 1
ATOM 565 C CA . GLU A 1 72 ? 23.062 -6.207 -6.355 1 93.88 72 GLU A CA 1
ATOM 566 C C . GLU A 1 72 ? 23.234 -7.684 -6.004 1 93.88 72 GLU A C 1
ATOM 568 O O . GLU A 1 72 ? 23.922 -8.422 -6.715 1 93.88 72 GLU A O 1
ATOM 573 N N . SER A 1 73 ? 22.656 -8.109 -4.855 1 92.69 73 SER A N 1
ATOM 574 C CA . SER A 1 73 ? 22.672 -9.523 -4.484 1 92.69 73 SER A CA 1
ATOM 575 C C . SER A 1 73 ? 22.031 -10.383 -5.57 1 92.69 73 SER A C 1
ATOM 577 O O . SER A 1 73 ? 22.547 -11.453 -5.906 1 92.69 73 SER A O 1
ATOM 579 N N . LEU A 1 74 ? 20.922 -9.961 -6.145 1 96.62 74 LEU A N 1
ATOM 580 C CA . LEU A 1 74 ? 20.234 -10.672 -7.211 1 96.62 74 LEU A CA 1
ATOM 581 C C . LEU A 1 74 ? 21.062 -10.695 -8.484 1 96.62 74 LEU A C 1
ATOM 583 O O . LEU A 1 74 ? 21.094 -11.703 -9.195 1 96.62 74 LEU A O 1
ATOM 587 N N . ALA A 1 75 ? 21.797 -9.648 -8.758 1 91 75 ALA A N 1
ATOM 588 C CA . ALA A 1 75 ? 22.531 -9.5 -10.008 1 91 75 ALA A CA 1
ATOM 589 C C . ALA A 1 75 ? 23.875 -10.227 -9.945 1 91 75 ALA A C 1
ATOM 591 O O . ALA A 1 75 ? 24.328 -10.797 -10.945 1 91 75 ALA A O 1
ATOM 592 N N . GLU A 1 76 ? 24.469 -10.195 -8.805 1 88.19 76 GLU A N 1
ATOM 593 C CA . GLU A 1 76 ? 25.875 -10.555 -8.75 1 88.19 76 GLU A CA 1
ATOM 594 C C . GLU A 1 76 ? 26.062 -11.969 -8.219 1 88.19 76 GLU A C 1
ATOM 596 O O . GLU A 1 76 ? 27.141 -12.555 -8.367 1 88.19 76 GLU A O 1
ATOM 601 N N . HIS A 1 77 ? 25.016 -12.516 -7.598 1 89 77 HIS A N 1
ATOM 602 C CA . HIS A 1 77 ? 25.203 -13.852 -7.059 1 89 77 HIS A CA 1
ATOM 603 C C . HIS A 1 77 ? 25.516 -14.852 -8.164 1 89 77 HIS A C 1
ATOM 605 O O . HIS A 1 77 ? 24.828 -14.898 -9.18 1 89 77 HIS A O 1
ATOM 611 N N . GLU A 1 78 ? 26.562 -15.586 -7.961 1 90.5 78 GLU A N 1
ATOM 612 C CA . GLU A 1 78 ? 26.922 -16.594 -8.945 1 90.5 78 GLU A CA 1
ATOM 613 C C . GLU A 1 78 ? 25.844 -17.656 -9.086 1 90.5 78 GLU A C 1
ATOM 615 O O . GLU A 1 78 ? 25.516 -18.078 -10.195 1 90.5 78 GLU A O 1
ATOM 620 N N . ASP A 1 79 ? 25.297 -18.094 -7.957 1 96.06 79 ASP A N 1
ATOM 621 C CA . ASP A 1 79 ? 24.141 -18.984 -7.91 1 96.06 79 ASP A CA 1
ATOM 622 C C . ASP A 1 79 ? 22.844 -18.203 -7.832 1 96.06 79 ASP A C 1
ATOM 624 O O . ASP A 1 79 ? 22.484 -17.688 -6.773 1 96.06 79 ASP A O 1
ATOM 628 N N . ALA A 1 80 ? 22.109 -18.172 -8.992 1 96.56 80 ALA A N 1
ATOM 629 C CA . ALA A 1 80 ? 20.922 -17.344 -9.117 1 96.56 80 ALA A CA 1
ATOM 630 C C . ALA A 1 80 ? 19.859 -17.75 -8.086 1 96.56 80 ALA A C 1
ATOM 632 O O . ALA A 1 80 ? 19.172 -16.906 -7.52 1 96.56 80 ALA A O 1
ATOM 633 N N . GLU A 1 81 ? 19.719 -19.016 -7.832 1 96.94 81 GLU A N 1
ATOM 634 C CA . GLU A 1 81 ? 18.75 -19.5 -6.852 1 96.94 81 GLU A CA 1
ATOM 635 C C . GLU A 1 81 ? 19.109 -19.031 -5.445 1 96.94 81 GLU A C 1
ATOM 637 O O . GLU A 1 81 ? 18.219 -18.625 -4.68 1 96.94 81 GLU A O 1
ATOM 642 N N . ALA A 1 82 ? 20.391 -19.078 -5.121 1 96.06 82 ALA A N 1
ATOM 643 C CA . ALA A 1 82 ? 20.844 -18.594 -3.822 1 96.06 82 ALA A CA 1
ATOM 644 C C . ALA A 1 82 ? 20.594 -17.094 -3.672 1 96.06 82 ALA A C 1
ATOM 646 O O . ALA A 1 82 ? 20.266 -16.625 -2.584 1 96.06 82 ALA A O 1
ATOM 647 N N . GLY A 1 83 ? 20.812 -16.375 -4.781 1 97.25 83 GLY A N 1
ATOM 648 C CA . GLY A 1 83 ? 20.531 -14.953 -4.773 1 97.25 83 GLY A CA 1
ATOM 649 C C . GLY A 1 83 ? 19.062 -14.633 -4.512 1 97.25 83 GLY A C 1
ATOM 650 O O . GLY A 1 83 ? 18.75 -13.703 -3.768 1 97.25 83 GLY A O 1
ATOM 651 N N . ILE A 1 84 ? 18.203 -15.398 -5.113 1 98.25 84 ILE A N 1
ATOM 652 C CA . ILE A 1 84 ? 16.766 -15.203 -4.93 1 98.25 84 ILE A CA 1
ATOM 653 C C . ILE A 1 84 ? 16.391 -15.531 -3.484 1 98.25 84 ILE A C 1
ATOM 655 O O . ILE A 1 84 ? 15.617 -14.797 -2.859 1 98.25 84 ILE A O 1
ATOM 659 N N . LYS A 1 85 ? 16.906 -16.594 -2.922 1 97.19 85 LYS A N 1
ATOM 660 C CA . LYS A 1 85 ? 16.672 -16.938 -1.521 1 97.19 85 LYS A CA 1
ATOM 661 C C . LYS A 1 85 ? 17.156 -15.82 -0.598 1 97.19 85 LYS A C 1
ATOM 663 O O . LYS A 1 85 ? 16.453 -15.445 0.345 1 97.19 85 LYS A O 1
ATOM 668 N N . ALA A 1 86 ? 18.344 -15.266 -0.893 1 96.94 86 ALA A N 1
ATOM 669 C CA . ALA A 1 86 ? 18.906 -14.172 -0.097 1 96.94 86 ALA A CA 1
ATOM 670 C C . ALA A 1 86 ? 18.016 -12.938 -0.158 1 96.94 86 ALA A C 1
ATOM 672 O O . ALA A 1 86 ? 17.891 -12.211 0.831 1 96.94 86 ALA A O 1
ATOM 673 N N . MET A 1 87 ? 17.422 -12.688 -1.32 1 98 87 MET A N 1
ATOM 674 C CA . MET A 1 87 ? 16.516 -11.555 -1.471 1 98 87 MET A CA 1
ATOM 675 C C . MET A 1 87 ? 15.352 -11.664 -0.494 1 98 87 MET A C 1
ATOM 677 O O . MET A 1 87 ? 15 -10.688 0.175 1 98 87 MET A O 1
ATOM 681 N N . PHE A 1 88 ? 14.734 -12.844 -0.435 1 98 88 PHE A N 1
ATOM 682 C CA . PHE A 1 88 ? 13.594 -13.016 0.451 1 98 88 PHE A CA 1
ATOM 683 C C . PHE A 1 88 ? 14 -12.812 1.905 1 98 88 PHE A C 1
ATOM 685 O O . PHE A 1 88 ? 13.25 -12.227 2.689 1 98 88 PHE A O 1
ATOM 692 N N . ASP A 1 89 ? 15.195 -13.258 2.303 1 97.31 89 ASP A N 1
ATOM 693 C CA . ASP A 1 89 ? 15.695 -13.062 3.66 1 97.31 89 ASP A CA 1
ATOM 694 C C . ASP A 1 89 ? 15.922 -11.578 3.955 1 97.31 89 ASP A C 1
ATOM 696 O O . ASP A 1 89 ? 15.523 -11.086 5.008 1 97.31 89 ASP A O 1
ATOM 700 N N . ASP A 1 90 ? 16.594 -10.891 3.051 1 98.06 90 ASP A N 1
ATOM 701 C CA . ASP A 1 90 ? 16.906 -9.477 3.234 1 98.06 90 ASP A CA 1
ATOM 702 C C . ASP A 1 90 ? 15.641 -8.633 3.268 1 98.06 90 ASP A C 1
ATOM 704 O O . ASP A 1 90 ? 15.539 -7.691 4.059 1 98.06 90 ASP A O 1
ATOM 708 N N . VAL A 1 91 ? 14.664 -8.953 2.406 1 98.38 91 VAL A N 1
ATOM 709 C CA . VAL A 1 91 ? 13.391 -8.25 2.371 1 98.38 91 VAL A CA 1
ATOM 710 C C . VAL A 1 91 ? 12.633 -8.477 3.68 1 98.38 91 VAL A C 1
ATOM 712 O O . VAL A 1 91 ? 12.094 -7.539 4.266 1 98.38 91 VAL A O 1
ATOM 715 N N . SER A 1 92 ? 12.617 -9.758 4.148 1 98.25 92 SER A N 1
ATOM 716 C CA . SER A 1 92 ? 11.961 -10.055 5.414 1 98.25 92 SER A CA 1
ATOM 717 C C . SER A 1 92 ? 12.609 -9.305 6.57 1 98.25 92 SER A C 1
ATOM 719 O O . SER A 1 92 ? 11.922 -8.789 7.449 1 98.25 92 SER A O 1
ATOM 721 N N . ARG A 1 93 ? 13.906 -9.234 6.562 1 97.38 93 ARG A N 1
ATOM 722 C CA . ARG A 1 93 ? 14.633 -8.508 7.602 1 97.38 93 ARG A CA 1
ATOM 723 C C . ARG A 1 93 ? 14.336 -7.012 7.531 1 97.38 93 ARG A C 1
ATOM 725 O O . ARG A 1 93 ? 14.062 -6.383 8.555 1 97.38 93 ARG A O 1
ATOM 732 N N . TYR A 1 94 ? 14.414 -6.449 6.367 1 98.12 94 TYR A N 1
ATOM 733 C CA . TYR A 1 94 ? 14.219 -5.012 6.199 1 98.12 94 TYR A CA 1
ATOM 734 C C . TYR A 1 94 ? 12.836 -4.594 6.664 1 98.12 94 TYR A C 1
ATOM 736 O O . TYR A 1 94 ? 12.688 -3.586 7.363 1 98.12 94 TYR A O 1
ATOM 744 N N . PHE A 1 95 ? 11.828 -5.41 6.238 1 98.12 95 PHE A N 1
ATOM 745 C CA . PHE A 1 95 ? 10.445 -5.031 6.512 1 98.12 95 PHE A CA 1
ATOM 746 C C . PHE A 1 95 ? 9.977 -5.605 7.844 1 98.12 95 PHE A C 1
ATOM 748 O O . PHE A 1 95 ? 8.781 -5.59 8.148 1 98.12 95 PHE A O 1
ATOM 755 N N . LEU A 1 96 ? 10.945 -6.164 8.68 1 97.19 96 LEU A N 1
ATOM 756 C CA . LEU A 1 96 ? 10.656 -6.719 9.992 1 97.19 96 LEU A CA 1
ATOM 757 C C . LEU A 1 96 ? 9.484 -7.695 9.93 1 97.19 96 LEU A C 1
ATOM 759 O O . LEU A 1 96 ? 8.516 -7.566 10.68 1 97.19 96 LEU A O 1
ATOM 763 N N . SER A 1 97 ? 9.547 -8.57 8.945 1 95.75 97 SER A N 1
ATOM 764 C 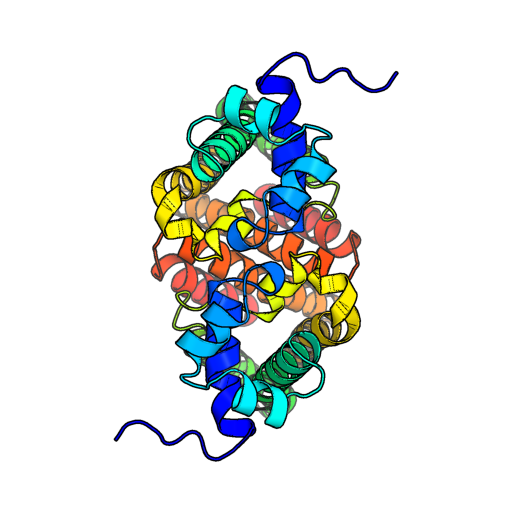CA . SER A 1 97 ? 8.562 -9.617 8.711 1 95.75 97 SER A CA 1
ATOM 765 C C . SER A 1 97 ? 7.152 -9.047 8.617 1 95.75 97 SER A C 1
ATOM 767 O O . SER A 1 97 ? 6.211 -9.609 9.195 1 95.75 97 SER A O 1
ATOM 769 N N . GLY A 1 98 ? 7.02 -7.91 7.984 1 95.62 98 GLY A N 1
ATOM 770 C CA . GLY A 1 98 ? 5.715 -7.344 7.68 1 95.62 98 GLY A CA 1
ATOM 771 C C . GLY A 1 98 ? 5.289 -6.27 8.664 1 95.62 98 GLY A C 1
ATOM 772 O O . GLY A 1 98 ? 4.211 -5.688 8.531 1 95.62 98 GLY A O 1
ATOM 773 N N . GLN A 1 99 ? 6.098 -5.902 9.602 1 95.38 99 GLN A N 1
ATOM 774 C CA . GLN A 1 99 ? 5.762 -4.906 10.617 1 95.38 99 GLN A CA 1
ATOM 775 C C . GLN A 1 99 ? 6.148 -3.504 10.156 1 95.38 99 GLN A C 1
ATOM 777 O O . GLN A 1 99 ? 5.66 -2.512 10.703 1 95.38 99 GLN A O 1
ATOM 782 N N . ARG A 1 100 ? 7.098 -3.385 9.258 1 96.69 100 ARG A N 1
ATOM 783 C CA . ARG A 1 100 ? 7.547 -2.109 8.711 1 96.69 100 ARG A CA 1
ATOM 784 C C . ARG A 1 100 ? 7 -1.887 7.309 1 96.69 100 ARG A C 1
ATOM 786 O O . ARG A 1 100 ? 7.086 -2.773 6.453 1 96.69 100 ARG A O 1
ATOM 793 N N . VAL A 1 101 ? 6.391 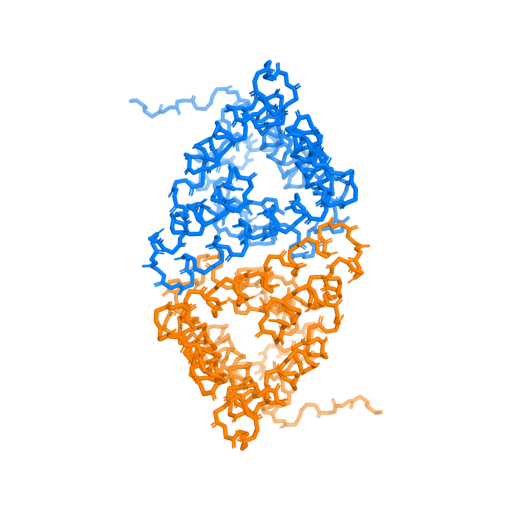-0.752 7.102 1 97.06 101 VAL A N 1
ATOM 794 C CA . VAL A 1 101 ? 5.785 -0.48 5.801 1 97.06 101 VAL A CA 1
ATOM 795 C C . VAL A 1 101 ? 6.879 -0.166 4.777 1 97.06 101 VAL A C 1
ATOM 797 O O . VAL A 1 101 ? 7.973 0.269 5.145 1 97.06 101 VAL A O 1
ATOM 800 N N . CYS A 1 102 ? 6.586 -0.465 3.568 1 98.31 102 CYS A N 1
ATOM 801 C CA . CYS A 1 102 ? 7.422 0.009 2.473 1 98.31 102 CYS A CA 1
ATOM 802 C C . CYS A 1 102 ? 7.195 1.493 2.213 1 98.31 102 CYS A C 1
ATOM 804 O O . CYS A 1 102 ? 6.176 1.878 1.634 1 98.31 102 CYS A O 1
ATOM 806 N N . LEU A 1 103 ? 8.125 2.326 2.586 1 98.12 103 LEU A N 1
ATOM 807 C CA . LEU A 1 103 ? 7.984 3.773 2.465 1 98.12 103 LEU A CA 1
ATOM 808 C C . LEU A 1 103 ? 7.762 4.18 1.012 1 98.12 103 LEU A C 1
ATOM 810 O O . LEU A 1 103 ? 6.91 5.023 0.72 1 98.12 103 LEU A O 1
ATOM 814 N N . VAL A 1 104 ? 8.516 3.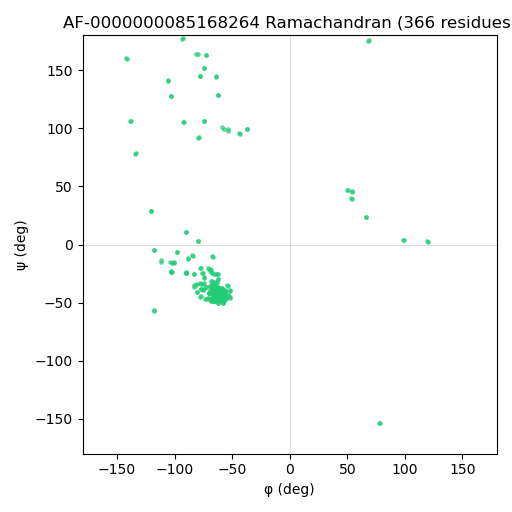59 0.095 1 98.44 104 VAL A N 1
ATOM 815 C CA . VAL A 1 104 ? 8.391 3.92 -1.321 1 98.44 104 VAL A CA 1
ATOM 816 C C . VAL A 1 104 ? 7.012 3.518 -1.833 1 98.44 104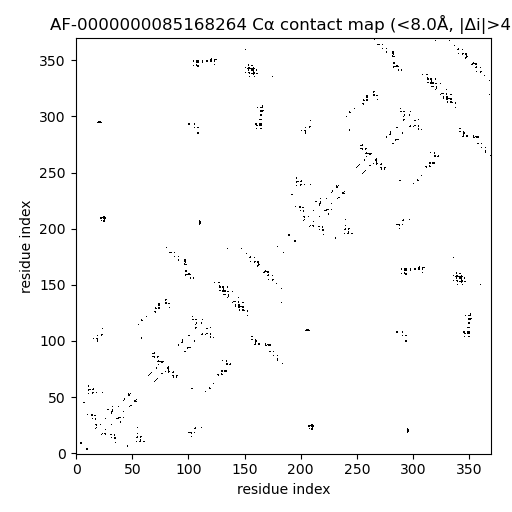 VAL A C 1
ATOM 818 O O . VAL A 1 104 ? 6.414 4.227 -2.646 1 98.44 104 VAL A O 1
ATOM 821 N N . GLY A 1 105 ? 6.496 2.355 -1.35 1 97.88 105 GLY A N 1
ATOM 822 C CA . GLY A 1 105 ? 5.137 1.945 -1.663 1 97.88 105 GLY A CA 1
ATOM 823 C C . GLY A 1 105 ? 4.09 2.926 -1.17 1 97.88 105 GLY A C 1
ATOM 824 O O . GLY A 1 105 ? 3.133 3.232 -1.884 1 97.88 105 GLY A O 1
ATOM 825 N N . VAL A 1 106 ? 4.277 3.43 0.039 1 96.88 106 VAL A N 1
ATOM 826 C CA . VAL A 1 106 ? 3.371 4.418 0.61 1 96.88 106 VAL A CA 1
ATOM 827 C C . VAL A 1 106 ? 3.377 5.684 -0.249 1 96.88 106 VAL A C 1
ATOM 829 O O . VAL A 1 106 ? 2.32 6.25 -0.538 1 96.88 106 VAL A O 1
ATOM 832 N N . PHE A 1 107 ? 4.605 6.133 -0.694 1 97.06 107 PHE A N 1
ATOM 833 C CA . PHE A 1 107 ? 4.711 7.309 -1.547 1 97.06 107 PHE A CA 1
ATOM 834 C C . PHE A 1 107 ? 4.047 7.062 -2.896 1 97.06 107 PHE A C 1
ATOM 836 O O . PHE A 1 107 ? 3.451 7.973 -3.477 1 97.06 107 PHE A O 1
ATOM 843 N N . ALA A 1 108 ? 4.152 5.84 -3.375 1 96.94 108 ALA A N 1
ATOM 844 C CA . ALA A 1 108 ? 3.523 5.484 -4.645 1 96.94 108 ALA A CA 1
ATOM 845 C C . ALA A 1 108 ? 2.006 5.625 -4.566 1 96.94 108 ALA A C 1
ATOM 847 O O . ALA A 1 108 ? 1.355 5.984 -5.547 1 96.94 108 ALA A O 1
ATOM 848 N N . LEU A 1 109 ? 1.435 5.391 -3.43 1 96 109 LEU A N 1
ATOM 849 C CA . LEU A 1 109 ? -0.013 5.398 -3.25 1 96 109 LEU A CA 1
ATOM 850 C C . LEU A 1 109 ? -0.525 6.82 -3.035 1 96 109 LEU A C 1
ATOM 852 O O . LEU A 1 109 ? -1.684 7.117 -3.33 1 96 109 LEU A O 1
ATOM 856 N N . GLY A 1 110 ? 0.299 7.68 -2.549 1 91.62 110 GLY A N 1
ATOM 857 C CA . GLY A 1 110 ? -0.104 9.047 -2.26 1 91.62 110 GLY A CA 1
ATOM 858 C C . GLY A 1 110 ? 0.164 10 -3.408 1 91.62 110 GLY A C 1
ATOM 859 O O . GLY A 1 110 ? 0.632 9.594 -4.473 1 91.62 110 GLY A O 1
ATOM 860 N N . ASN A 1 111 ? -0.248 11.234 -3.162 1 86.69 111 ASN A N 1
ATOM 861 C CA . ASN A 1 111 ? -0.018 12.273 -4.164 1 86.69 111 ASN A CA 1
ATOM 862 C C . ASN A 1 111 ? 1.468 12.586 -4.316 1 86.69 111 ASN A C 1
ATOM 864 O O . ASN A 1 111 ? 1.875 13.219 -5.293 1 86.69 111 ASN A O 1
ATOM 868 N N . GLU A 1 112 ? 2.305 12.078 -3.447 1 83.81 112 GLU A N 1
ATOM 869 C CA . GLU A 1 112 ? 3.758 12.219 -3.465 1 83.81 112 GLU A CA 1
ATOM 870 C C . GLU A 1 112 ? 4.359 11.578 -4.711 1 83.81 112 GLU A C 1
ATOM 872 O O . GLU A 1 112 ? 5.449 11.953 -5.145 1 83.81 112 GLU A O 1
ATOM 877 N N . ARG A 1 113 ? 3.652 10.656 -5.211 1 82.81 113 ARG A N 1
ATOM 878 C CA . ARG A 1 113 ? 4.129 9.953 -6.395 1 82.81 113 ARG A CA 1
ATOM 879 C C . ARG A 1 113 ? 4.457 10.938 -7.516 1 82.81 113 ARG A C 1
ATOM 881 O O . ARG A 1 113 ? 5.441 10.758 -8.242 1 82.81 113 ARG A O 1
ATOM 888 N N . ASP A 1 114 ? 3.736 11.992 -7.633 1 85.5 114 ASP A N 1
ATOM 889 C CA . ASP A 1 114 ? 4.004 12.945 -8.703 1 85.5 114 ASP A CA 1
ATOM 890 C C . ASP A 1 114 ? 5.277 13.742 -8.422 1 85.5 114 ASP A C 1
ATOM 892 O O . ASP A 1 114 ? 6.086 13.969 -9.328 1 85.5 114 ASP A O 1
ATOM 896 N N . ARG A 1 115 ? 5.516 14.07 -7.172 1 90.31 115 ARG A N 1
ATOM 897 C CA . ARG A 1 115 ? 6.672 14.867 -6.766 1 90.31 115 ARG A CA 1
ATOM 898 C C . ARG A 1 115 ? 7.949 14.031 -6.809 1 90.31 115 ARG A C 1
ATOM 900 O O . ARG A 1 115 ? 9.023 14.555 -7.121 1 90.31 115 ARG A O 1
ATOM 907 N N . PHE A 1 116 ? 7.781 12.797 -6.523 1 97 116 PHE A N 1
ATOM 908 C CA . PHE A 1 116 ? 8.938 11.914 -6.422 1 97 116 PHE A CA 1
ATOM 909 C C . PHE A 1 116 ? 8.836 10.773 -7.426 1 97 116 PHE A C 1
ATOM 911 O O . PHE A 1 116 ? 9.336 9.672 -7.18 1 97 116 PHE A O 1
ATOM 918 N N . ALA A 1 117 ? 8.164 11.047 -8.531 1 96.31 117 ALA A N 1
ATOM 919 C CA . ALA A 1 117 ? 7.77 10.031 -9.5 1 96.31 117 ALA A CA 1
ATOM 920 C C . ALA A 1 117 ? 8.977 9.234 -9.977 1 96.31 117 ALA A C 1
ATOM 922 O O . ALA A 1 117 ? 8.93 8 -10.031 1 96.31 117 ALA A O 1
ATOM 923 N N . VAL A 1 118 ? 10.055 9.867 -10.297 1 97.56 118 VAL A N 1
ATOM 924 C CA . VAL A 1 118 ? 11.227 9.211 -10.867 1 97.56 118 VAL A CA 1
ATOM 925 C C . VAL A 1 118 ? 11.852 8.281 -9.836 1 97.56 118 VAL A C 1
ATOM 927 O O . VAL A 1 118 ? 12.164 7.129 -10.141 1 97.56 118 VAL A O 1
ATOM 930 N N . MET A 1 119 ? 12 8.75 -8.578 1 98.06 119 MET A N 1
ATOM 931 C CA . MET A 1 119 ? 12.625 7.949 -7.531 1 98.06 119 MET A CA 1
ATOM 932 C C . MET A 1 119 ? 11.773 6.734 -7.191 1 98.06 119 MET A C 1
ATOM 934 O O . MET A 1 119 ? 12.297 5.637 -6.996 1 98.06 119 MET A O 1
ATOM 938 N N . VAL A 1 120 ? 10.484 6.93 -7.145 1 98.31 120 VAL A N 1
ATOM 939 C CA . VAL A 1 120 ? 9.555 5.844 -6.844 1 98.31 120 VAL A CA 1
ATOM 940 C C . VAL A 1 120 ? 9.586 4.812 -7.969 1 98.31 120 VAL A C 1
ATOM 942 O O . VAL A 1 120 ? 9.758 3.615 -7.719 1 98.31 120 VAL A O 1
ATOM 945 N N . ARG A 1 121 ? 9.484 5.27 -9.18 1 98.19 121 ARG A N 1
ATOM 946 C CA . ARG A 1 121 ? 9.492 4.387 -10.336 1 98.19 121 ARG A CA 1
ATOM 947 C C . ARG A 1 121 ? 10.805 3.613 -10.43 1 98.19 121 ARG A C 1
ATOM 949 O O . ARG A 1 121 ? 10.805 2.402 -10.656 1 98.19 121 ARG A O 1
ATOM 956 N N . ASP A 1 122 ? 11.891 4.258 -10.25 1 98.19 122 ASP A N 1
ATOM 957 C CA . ASP A 1 122 ? 13.211 3.645 -10.375 1 98.19 122 ASP A CA 1
ATOM 958 C C . ASP A 1 122 ? 13.398 2.537 -9.344 1 98.19 122 ASP A C 1
ATOM 960 O O . ASP A 1 122 ? 14 1.5 -9.641 1 98.19 122 ASP A O 1
ATOM 964 N N . TYR A 1 123 ? 12.945 2.779 -8.156 1 98.44 123 TYR A N 1
ATOM 965 C CA . TYR A 1 123 ? 13.047 1.798 -7.086 1 98.44 123 TYR A CA 1
ATOM 966 C C . TYR A 1 123 ? 12.367 0.492 -7.469 1 98.44 123 TYR A C 1
ATOM 968 O O . TYR A 1 123 ? 12.977 -0.579 -7.406 1 98.44 123 TYR A O 1
ATOM 976 N N . PHE A 1 124 ? 11.156 0.541 -7.938 1 98.69 124 PHE A N 1
ATOM 977 C CA . PHE A 1 124 ? 10.391 -0.667 -8.242 1 98.69 124 PHE A CA 1
ATOM 978 C C . PHE A 1 124 ? 10.859 -1.287 -9.555 1 98.69 124 PHE A C 1
ATOM 980 O O . PHE A 1 124 ? 10.93 -2.512 -9.672 1 98.69 124 PHE A O 1
ATOM 987 N N . THR A 1 125 ? 11.172 -0.428 -10.516 1 98.44 125 THR A N 1
ATOM 988 C CA . THR A 1 125 ? 11.695 -0.939 -11.781 1 98.44 125 THR A CA 1
ATOM 989 C C . THR A 1 125 ? 13 -1.702 -11.555 1 98.44 125 THR A C 1
ATOM 991 O O . THR A 1 125 ? 13.188 -2.793 -12.102 1 98.44 125 THR A O 1
ATOM 994 N N . ALA A 1 126 ? 13.875 -1.128 -10.781 1 98.5 126 ALA A N 1
ATOM 995 C CA . ALA A 1 126 ? 15.156 -1.773 -10.492 1 98.5 126 ALA A CA 1
ATOM 996 C C . ALA A 1 126 ? 14.945 -3.119 -9.805 1 98.5 126 ALA A C 1
ATOM 998 O O . ALA A 1 126 ? 15.633 -4.094 -10.109 1 98.5 126 ALA A O 1
ATOM 999 N N . TRP A 1 127 ? 14.008 -3.191 -8.852 1 98.69 127 TRP A N 1
ATOM 1000 C CA . TRP A 1 127 ? 13.703 -4.43 -8.141 1 98.69 127 TRP A CA 1
ATOM 1001 C C . TRP A 1 127 ? 13.18 -5.492 -9.102 1 98.69 127 TRP A C 1
ATOM 1003 O O . TRP A 1 127 ? 13.703 -6.609 -9.141 1 98.69 127 TRP A O 1
ATOM 1013 N N . ILE A 1 128 ? 12.203 -5.129 -9.906 1 98.44 128 ILE A N 1
ATOM 1014 C CA . ILE A 1 128 ? 11.586 -6.051 -10.859 1 98.44 128 ILE A CA 1
ATOM 1015 C C . ILE A 1 128 ? 12.633 -6.527 -11.859 1 98.44 128 ILE A C 1
ATOM 1017 O O . ILE A 1 128 ? 12.727 -7.723 -12.148 1 98.44 128 ILE A O 1
ATOM 1021 N N . ASP A 1 129 ? 13.461 -5.578 -12.359 1 98.19 129 ASP A N 1
ATOM 1022 C CA . ASP A 1 129 ? 14.492 -5.918 -13.336 1 98.19 129 ASP A CA 1
ATOM 1023 C C . ASP A 1 129 ? 15.516 -6.883 -12.734 1 98.19 129 ASP A C 1
ATOM 1025 O O . ASP A 1 129 ? 15.922 -7.848 -13.391 1 98.19 129 ASP A O 1
ATOM 1029 N N . ALA A 1 130 ? 15.969 -6.59 -11.562 1 98.5 130 ALA A N 1
ATOM 1030 C CA . ALA A 1 130 ? 16.969 -7.434 -10.914 1 98.5 130 ALA A CA 1
ATOM 1031 C C . ALA A 1 130 ? 16.438 -8.844 -10.688 1 98.5 130 ALA A C 1
ATOM 1033 O O . ALA A 1 130 ? 17.125 -9.828 -10.977 1 98.5 130 ALA A O 1
ATOM 1034 N N . LEU A 1 131 ? 15.211 -8.953 -10.156 1 98.56 131 LEU A N 1
ATOM 1035 C CA . LEU A 1 131 ? 14.617 -10.266 -9.914 1 98.56 131 LEU A CA 1
ATOM 1036 C C . LEU A 1 131 ? 14.391 -11.016 -11.219 1 98.56 131 LEU A C 1
ATOM 1038 O O . LEU A 1 131 ? 14.656 -12.211 -11.312 1 98.56 131 LEU A O 1
ATOM 1042 N N . ALA A 1 132 ? 13.844 -10.297 -12.25 1 98.25 132 ALA A N 1
ATOM 1043 C CA . ALA A 1 132 ? 13.633 -10.922 -13.555 1 98.25 132 ALA A CA 1
ATOM 1044 C C . ALA A 1 132 ? 14.938 -11.469 -14.117 1 98.25 132 ALA A C 1
ATOM 1046 O O . ALA A 1 132 ? 14.977 -12.586 -14.641 1 98.25 132 ALA A O 1
ATOM 1047 N N . SER A 1 133 ? 15.984 -10.672 -14.023 1 97.94 133 SER A N 1
ATOM 1048 C CA . SER A 1 133 ? 17.281 -11.094 -14.516 1 97.94 133 SER A CA 1
ATOM 1049 C C . SER A 1 133 ? 17.766 -12.344 -13.797 1 97.94 133 SER A C 1
ATOM 1051 O O . SER A 1 133 ? 18.312 -13.258 -14.43 1 97.94 133 SER A O 1
ATOM 1053 N N . ALA A 1 134 ? 17.625 -12.391 -12.484 1 98.19 134 ALA A N 1
ATOM 1054 C CA . ALA A 1 134 ? 18 -13.57 -11.703 1 98.19 134 ALA A CA 1
ATOM 1055 C C . ALA A 1 134 ? 17.188 -14.789 -12.125 1 98.19 134 ALA A C 1
ATOM 1057 O O . ALA A 1 134 ? 17.734 -15.891 -12.242 1 98.19 134 ALA A O 1
ATOM 1058 N N . LEU A 1 135 ? 15.875 -14.602 -12.367 1 98.12 135 LEU A N 1
ATOM 1059 C CA . LEU A 1 135 ? 15 -15.703 -12.758 1 98.12 135 LEU A CA 1
ATOM 1060 C C . LEU A 1 135 ? 15.391 -16.25 -14.133 1 98.12 135 LEU A C 1
ATOM 1062 O O . LEU A 1 135 ? 15.344 -17.453 -14.359 1 98.12 135 LEU A O 1
ATOM 1066 N N . VAL A 1 136 ? 15.781 -15.406 -15.047 1 97.62 136 VAL A N 1
ATOM 1067 C CA . VAL A 1 136 ? 16.266 -15.852 -16.359 1 97.62 136 VAL A CA 1
ATOM 1068 C C . VAL A 1 136 ? 17.5 -16.734 -16.172 1 97.62 136 VAL A C 1
ATOM 1070 O O . VAL A 1 136 ? 17.641 -17.75 -16.844 1 97.62 136 VAL A O 1
ATOM 1073 N N . ARG A 1 137 ? 18.359 -16.406 -15.258 1 96.94 137 ARG A N 1
ATOM 1074 C CA . ARG A 1 137 ? 19.594 -17.156 -15.008 1 96.94 137 ARG A CA 1
ATOM 1075 C C . ARG A 1 137 ? 19.281 -18.5 -14.375 1 96.94 137 ARG A C 1
ATOM 1077 O O . ARG A 1 137 ? 20.125 -19.406 -14.375 1 96.94 137 ARG A O 1
ATOM 1084 N N . THR A 1 138 ? 18.125 -18.641 -13.789 1 96.31 138 THR A N 1
ATOM 1085 C CA . THR A 1 138 ? 17.719 -19.953 -13.258 1 96.31 138 THR A CA 1
ATOM 1086 C C . THR A 1 138 ? 17.078 -20.797 -14.352 1 96.31 138 THR A C 1
ATOM 1088 O O . THR A 1 138 ? 16.734 -21.969 -14.117 1 96.31 138 THR A O 1
ATOM 1091 N N . GLY A 1 139 ? 16.797 -20.234 -15.539 1 96.12 139 GLY A N 1
ATOM 1092 C CA . GLY A 1 139 ? 16.312 -21.016 -16.656 1 96.12 139 GLY A CA 1
ATOM 1093 C C . GLY A 1 139 ? 14.938 -20.594 -17.141 1 96.12 139 GLY A C 1
ATOM 1094 O O . GLY A 1 139 ? 14.406 -21.156 -18.094 1 96.12 139 GLY A O 1
ATOM 1095 N N . ARG A 1 140 ? 14.375 -19.547 -16.547 1 97.06 140 ARG A N 1
ATOM 1096 C CA . ARG A 1 140 ? 13.062 -19.078 -16.969 1 97.06 140 ARG A CA 1
ATOM 1097 C C . ARG A 1 140 ? 13.172 -18.266 -18.25 1 97.06 140 ARG A C 1
ATOM 1099 O O . ARG A 1 140 ? 14.148 -17.547 -18.453 1 97.06 140 ARG A O 1
ATOM 1106 N N . LYS A 1 141 ? 12.125 -18.422 -19.078 1 97.81 141 LYS A N 1
ATOM 1107 C CA . LYS A 1 141 ? 12.047 -17.562 -20.25 1 97.81 141 LYS A CA 1
ATOM 1108 C C . LYS A 1 141 ? 11.875 -16.094 -19.844 1 97.81 141 LYS A C 1
ATOM 1110 O O . LYS A 1 141 ? 11.203 -15.797 -18.859 1 97.81 141 LYS A O 1
ATOM 1115 N N . PRO A 1 142 ? 12.461 -15.117 -20.578 1 97.75 142 PRO A N 1
ATOM 1116 C CA . PRO A 1 142 ? 12.469 -13.703 -20.203 1 97.75 142 PRO A CA 1
ATOM 1117 C C . PRO A 1 142 ? 11.07 -13.156 -19.922 1 97.75 142 PRO A C 1
ATOM 1119 O O . PRO A 1 142 ? 10.859 -12.461 -18.922 1 97.75 142 PRO A O 1
ATOM 1122 N N . LYS A 1 143 ? 10.117 -13.477 -20.719 1 97.31 143 LYS A N 1
ATOM 1123 C CA . LYS A 1 143 ? 8.758 -12.977 -20.531 1 97.31 143 LYS A CA 1
ATOM 1124 C C . LYS A 1 143 ? 8.141 -13.516 -19.25 1 97.31 143 LYS A C 1
ATOM 1126 O O . LYS A 1 143 ? 7.512 -12.766 -18.5 1 97.31 143 LYS A O 1
ATOM 1131 N N . GLU A 1 144 ? 8.312 -14.781 -19.047 1 96.81 144 GLU A N 1
ATOM 1132 C CA . GLU A 1 144 ? 7.824 -15.406 -17.828 1 96.81 144 GLU A CA 1
ATOM 1133 C C . GLU A 1 144 ? 8.539 -14.852 -16.594 1 96.81 144 GLU A C 1
ATOM 1135 O O . GLU A 1 144 ? 7.922 -14.617 -15.562 1 96.81 144 GLU A O 1
ATOM 1140 N N . ALA A 1 145 ? 9.883 -14.648 -16.766 1 97.94 145 ALA A N 1
ATOM 1141 C CA . ALA A 1 145 ? 10.695 -14.109 -15.672 1 97.94 145 ALA A CA 1
ATOM 1142 C C . ALA A 1 145 ? 10.203 -12.727 -15.25 1 97.94 145 ALA A C 1
ATOM 1144 O O . ALA A 1 145 ? 10.078 -12.438 -14.055 1 97.94 145 ALA A O 1
ATOM 1145 N N . ARG A 1 146 ? 9.93 -11.914 -16.203 1 97.62 146 ARG A N 1
ATOM 1146 C CA . ARG A 1 146 ? 9.461 -10.562 -15.914 1 97.62 146 ARG A CA 1
ATOM 1147 C C . ARG A 1 146 ? 8.086 -10.594 -15.258 1 97.62 146 ARG A C 1
ATOM 1149 O O . ARG A 1 146 ? 7.828 -9.867 -14.297 1 97.62 146 ARG A O 1
ATOM 1156 N N . MET A 1 147 ? 7.23 -11.43 -15.758 1 96.75 147 MET A N 1
ATOM 1157 C CA . MET A 1 147 ? 5.895 -11.586 -15.188 1 96.75 147 MET A CA 1
ATOM 1158 C C . MET A 1 147 ? 5.977 -12.031 -13.734 1 96.75 147 MET A C 1
ATOM 1160 O O . MET A 1 147 ? 5.297 -11.469 -12.867 1 96.75 147 MET A O 1
ATOM 1164 N N . LEU A 1 148 ? 6.801 -13.023 -13.469 1 97.31 148 LEU A N 1
ATOM 1165 C CA . LEU A 1 148 ? 6.969 -13.539 -12.117 1 97.31 148 LEU A CA 1
ATOM 1166 C C . LEU A 1 148 ? 7.574 -12.477 -11.203 1 97.31 148 LEU A C 1
ATOM 1168 O O . LEU A 1 148 ? 7.18 -12.352 -10.039 1 97.31 148 LEU A O 1
ATOM 1172 N N . ALA A 1 149 ? 8.547 -11.719 -11.711 1 98.44 149 ALA A N 1
ATOM 1173 C CA . ALA A 1 149 ? 9.172 -10.656 -10.93 1 98.44 149 ALA A CA 1
ATOM 1174 C C . ALA A 1 149 ? 8.148 -9.594 -10.523 1 98.44 149 ALA A C 1
ATOM 1176 O O . ALA A 1 149 ? 8.109 -9.172 -9.367 1 98.44 149 ALA A O 1
ATOM 1177 N N . GLU A 1 150 ? 7.301 -9.18 -11.469 1 98.25 150 GLU A N 1
ATOM 1178 C CA . GLU A 1 150 ? 6.25 -8.203 -11.18 1 98.25 150 GLU A CA 1
ATOM 1179 C C . GLU A 1 150 ? 5.258 -8.75 -10.156 1 98.25 150 GLU A C 1
ATOM 1181 O O . GLU A 1 150 ? 4.863 -8.031 -9.227 1 98.25 150 GLU A O 1
ATOM 1186 N N . GLU A 1 151 ? 4.922 -9.969 -10.336 1 97.62 151 GLU A N 1
ATOM 1187 C CA . GLU A 1 151 ? 3.982 -10.609 -9.422 1 97.62 151 GLU A CA 1
ATOM 1188 C C . GLU A 1 151 ? 4.539 -10.664 -8 1 97.62 151 GLU A C 1
ATOM 1190 O O . GLU A 1 151 ? 3.828 -10.375 -7.039 1 97.62 151 GLU A O 1
ATOM 1195 N N . VAL A 1 152 ? 5.785 -11.039 -7.871 1 98.56 152 VAL A N 1
ATOM 1196 C CA . VAL A 1 152 ? 6.387 -11.227 -6.551 1 98.56 152 VAL A CA 1
ATOM 1197 C C . VAL A 1 152 ? 6.633 -9.867 -5.898 1 98.56 152 VAL A C 1
ATOM 1199 O O . VAL A 1 152 ? 6.316 -9.672 -4.723 1 98.56 152 VAL A O 1
ATOM 1202 N N . VAL A 1 153 ? 7.234 -8.898 -6.652 1 98.81 153 VAL A N 1
ATOM 1203 C CA . VAL A 1 153 ? 7.477 -7.574 -6.098 1 98.81 153 VAL A CA 1
ATOM 1204 C C . VAL A 1 153 ? 6.152 -6.934 -5.688 1 98.81 153 VAL A C 1
ATOM 1206 O O . VAL A 1 153 ? 6.031 -6.391 -4.586 1 98.81 153 VAL A O 1
ATOM 1209 N N . GLY A 1 154 ? 5.113 -7.027 -6.578 1 98.62 154 GLY A N 1
ATOM 1210 C CA . GLY A 1 154 ? 3.777 -6.594 -6.211 1 98.62 154 GLY A CA 1
ATOM 1211 C C . GLY A 1 154 ? 3.195 -7.371 -5.047 1 98.62 154 GLY A C 1
ATOM 1212 O O . GLY A 1 154 ? 2.574 -6.793 -4.152 1 98.62 154 GLY A O 1
ATOM 1213 N N . GLY A 1 155 ? 3.389 -8.688 -5.078 1 98.62 155 GLY A N 1
ATOM 1214 C CA . GLY A 1 155 ? 2.922 -9.539 -4 1 98.62 155 GLY A CA 1
ATOM 1215 C C . GLY A 1 155 ? 3.498 -9.164 -2.646 1 98.62 155 GLY A C 1
ATOM 1216 O O . GLY A 1 155 ? 2.807 -9.242 -1.629 1 98.62 155 GLY A O 1
ATOM 1217 N N . ILE A 1 156 ? 4.77 -8.812 -2.609 1 98.75 156 ILE A N 1
ATOM 1218 C CA . ILE A 1 156 ? 5.414 -8.375 -1.376 1 98.75 156 ILE A CA 1
ATOM 1219 C C . ILE A 1 156 ? 4.719 -7.117 -0.854 1 98.75 156 ILE A C 1
ATOM 1221 O O . ILE A 1 156 ? 4.402 -7.023 0.335 1 98.75 156 ILE A O 1
ATOM 1225 N N . GLN A 1 157 ? 4.5 -6.152 -1.731 1 98.69 157 GLN A N 1
ATOM 1226 C CA . GLN A 1 157 ? 3.777 -4.949 -1.334 1 98.69 157 GLN A CA 1
ATOM 1227 C C . GLN A 1 157 ? 2.393 -5.289 -0.793 1 98.69 157 GLN A C 1
ATOM 1229 O O . GLN A 1 157 ? 1.95 -4.715 0.205 1 98.69 157 GLN A O 1
ATOM 1234 N N . GLY A 1 158 ? 1.666 -6.219 -1.459 1 98.69 158 GLY A N 1
ATOM 1235 C CA . GLY A 1 158 ? 0.358 -6.648 -0.994 1 98.69 158 GLY A CA 1
ATOM 1236 C C . GLY A 1 158 ? 0.405 -7.359 0.347 1 98.69 158 GLY A C 1
ATOM 1237 O O . GLY A 1 158 ? -0.489 -7.184 1.179 1 98.69 158 GLY A O 1
ATOM 1238 N N . ALA A 1 159 ? 1.429 -8.18 0.549 1 98.75 159 ALA A N 1
ATOM 1239 C CA . ALA A 1 159 ? 1.606 -8.875 1.82 1 98.75 159 ALA A CA 1
ATOM 1240 C C . ALA A 1 159 ? 1.841 -7.887 2.959 1 98.75 159 ALA A C 1
ATOM 1242 O O . ALA A 1 159 ? 1.398 -8.109 4.09 1 98.75 159 ALA A O 1
ATOM 1243 N N . LEU A 1 160 ? 2.578 -6.816 2.67 1 98.56 160 LEU A N 1
ATOM 1244 C CA . LEU A 1 160 ? 2.779 -5.777 3.672 1 98.56 160 LEU A CA 1
ATOM 1245 C C . LEU A 1 160 ? 1.451 -5.141 4.066 1 98.56 160 LEU A C 1
ATOM 1247 O O . LEU A 1 160 ? 1.184 -4.938 5.254 1 98.56 160 LEU A O 1
ATOM 1251 N N . VAL A 1 161 ? 0.58 -4.863 3.098 1 98.44 161 VAL A N 1
ATOM 1252 C CA . VAL A 1 161 ? -0.732 -4.281 3.361 1 98.44 161 VAL A CA 1
ATOM 1253 C C . VAL A 1 161 ? -1.55 -5.227 4.238 1 98.44 161 VAL A C 1
ATOM 1255 O O . VAL A 1 161 ? -2.1 -4.809 5.262 1 98.44 161 VAL A O 1
ATOM 1258 N N . LEU A 1 162 ? -1.595 -6.461 3.898 1 98.44 162 LEU A N 1
ATOM 1259 C CA . LEU A 1 162 ? -2.443 -7.41 4.609 1 98.44 162 LEU A CA 1
ATOM 1260 C C . LEU A 1 162 ? -1.901 -7.684 6.008 1 98.44 162 LEU A C 1
ATOM 1262 O O . LEU A 1 162 ? -2.674 -7.855 6.953 1 98.44 162 LEU A O 1
ATOM 1266 N N . ALA A 1 163 ? -0.553 -7.832 6.117 1 98.06 163 ALA A N 1
ATOM 1267 C CA . ALA A 1 163 ? 0.036 -8.07 7.434 1 98.06 163 ALA A CA 1
ATOM 1268 C C . ALA A 1 163 ? -0.356 -6.965 8.414 1 98.06 163 ALA A C 1
ATOM 1270 O O . ALA A 1 163 ? -0.698 -7.246 9.57 1 98.06 163 ALA A O 1
ATOM 1271 N N . ARG A 1 164 ? -0.385 -5.77 7.961 1 96.94 164 ARG A N 1
ATOM 1272 C CA . ARG A 1 164 ? -0.739 -4.629 8.805 1 96.94 164 ARG A CA 1
ATOM 1273 C C . ARG A 1 164 ? -2.248 -4.555 9.016 1 96.94 164 ARG A C 1
ATOM 1275 O O . ARG A 1 164 ? -2.711 -4.34 10.133 1 96.94 164 ARG A O 1
ATOM 1282 N N . ALA A 1 165 ? -2.988 -4.734 7.93 1 97.44 165 ALA A N 1
ATOM 1283 C CA . ALA A 1 165 ? -4.445 -4.656 8 1 97.44 165 ALA A CA 1
ATOM 1284 C C . ALA A 1 165 ? -5.004 -5.676 8.984 1 97.44 165 ALA A C 1
ATOM 1286 O O . ALA A 1 165 ? -5.949 -5.379 9.727 1 97.44 165 ALA A O 1
ATOM 1287 N N . LEU A 1 166 ? -4.379 -6.816 8.984 1 97.44 166 LEU A N 1
ATOM 1288 C CA . LEU A 1 166 ? -4.891 -7.922 9.789 1 97.44 166 LEU A CA 1
ATOM 1289 C C . LEU A 1 166 ? -4.152 -8.016 11.117 1 97.44 166 LEU A C 1
ATOM 1291 O O . LEU A 1 166 ? -4.523 -8.812 11.984 1 97.44 166 LEU A O 1
ATOM 1295 N N . ASP A 1 167 ? -3.141 -7.25 11.312 1 94.69 167 ASP A N 1
ATOM 1296 C CA . ASP A 1 167 ? -2.273 -7.27 12.484 1 94.69 167 ASP A CA 1
ATOM 1297 C C . ASP A 1 167 ? -1.72 -8.672 12.734 1 94.69 167 ASP A C 1
ATOM 1299 O O . ASP A 1 167 ? -1.817 -9.195 13.852 1 94.69 167 ASP A O 1
ATOM 1303 N N . GLN A 1 168 ? -1.276 -9.234 11.641 1 95 168 GLN A N 1
ATOM 1304 C CA . GLN A 1 168 ? -0.725 -10.586 11.672 1 95 168 GLN A CA 1
ATOM 1305 C C . GLN A 1 168 ? 0.518 -10.695 10.789 1 95 168 GLN A C 1
ATOM 1307 O O . GLN A 1 168 ? 0.411 -10.805 9.57 1 95 168 GLN A O 1
ATOM 1312 N N . THR A 1 169 ? 1.684 -10.766 11.508 1 91.62 169 THR A N 1
ATOM 1313 C CA . THR A 1 169 ? 2.934 -10.828 10.758 1 91.62 169 THR A CA 1
ATOM 1314 C C . THR A 1 169 ? 3.059 -12.164 10.031 1 91.62 169 THR A C 1
ATOM 1316 O O . THR A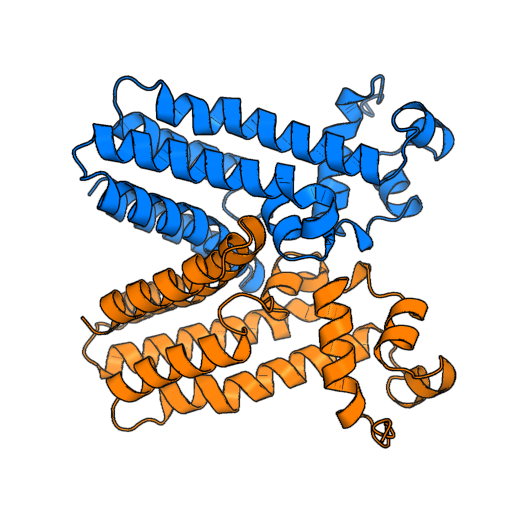 1 169 ? 3.766 -12.266 9.023 1 91.62 169 THR A O 1
ATOM 1319 N N . ASP A 1 170 ? 2.344 -13.188 10.469 1 96.19 170 ASP A N 1
ATOM 1320 C CA . ASP A 1 170 ? 2.414 -14.5 9.844 1 96.19 170 ASP A CA 1
ATOM 1321 C C . ASP A 1 170 ? 1.943 -14.445 8.391 1 96.19 170 ASP A C 1
ATOM 1323 O O . ASP A 1 170 ? 2.404 -15.227 7.551 1 96.19 170 ASP A O 1
ATOM 1327 N N . VAL A 1 171 ? 1.029 -13.508 8.133 1 96.69 171 VAL A N 1
ATOM 1328 C CA . VAL A 1 171 ? 0.513 -13.352 6.781 1 96.69 171 VAL A CA 1
ATOM 1329 C C . VAL A 1 171 ? 1.657 -13.016 5.828 1 96.69 171 VAL A C 1
ATOM 1331 O O . VAL A 1 171 ? 1.73 -13.547 4.719 1 96.69 171 VAL A O 1
ATOM 1334 N N . PHE A 1 172 ? 2.541 -12.133 6.27 1 98.44 172 PHE A N 1
ATOM 1335 C CA . PHE A 1 172 ? 3.689 -11.75 5.457 1 98.44 172 PHE A CA 1
ATOM 1336 C C . PHE A 1 172 ? 4.652 -12.914 5.297 1 98.44 172 PHE A C 1
ATOM 1338 O O . PHE A 1 172 ? 5.082 -13.234 4.184 1 98.44 172 PHE A O 1
ATOM 1345 N N . ALA A 1 173 ? 4.992 -13.57 6.391 1 98 173 ALA A N 1
ATOM 1346 C CA . ALA A 1 173 ? 5.914 -14.703 6.363 1 98 173 ALA A CA 1
ATOM 1347 C C . ALA A 1 173 ? 5.395 -15.812 5.453 1 98 173 ALA A C 1
ATOM 1349 O O . ALA A 1 173 ? 6.16 -16.406 4.688 1 98 173 ALA A O 1
ATOM 1350 N N . ASP A 1 174 ? 4.105 -16.078 5.539 1 97.62 174 ASP A N 1
ATOM 1351 C CA . ASP A 1 174 ? 3.488 -17.109 4.699 1 97.62 174 ASP A CA 1
ATOM 1352 C C . ASP A 1 174 ? 3.559 -16.734 3.225 1 97.62 174 ASP A C 1
ATOM 1354 O O . ASP A 1 174 ? 3.803 -17.578 2.367 1 97.62 174 ASP A O 1
ATOM 1358 N N . ALA A 1 175 ? 3.312 -15.477 2.926 1 98 175 ALA A N 1
ATOM 1359 C CA . ALA A 1 175 ? 3.406 -15.016 1.545 1 98 175 ALA A CA 1
ATOM 1360 C C . ALA A 1 175 ? 4.82 -15.188 1.001 1 98 175 ALA A C 1
ATOM 1362 O O . ALA A 1 175 ? 5.004 -15.648 -0.128 1 98 175 ALA A O 1
ATOM 1363 N N . MET A 1 176 ? 5.832 -14.805 1.825 1 98.06 176 MET A N 1
ATOM 1364 C CA . MET A 1 176 ? 7.227 -14.961 1.414 1 98.06 176 MET A CA 1
ATOM 1365 C C . MET A 1 176 ? 7.535 -16.422 1.084 1 98.06 176 MET A C 1
ATOM 1367 O O . MET A 1 176 ? 8.188 -16.703 0.081 1 98.06 176 MET A O 1
ATOM 1371 N N . LYS A 1 177 ? 7.059 -17.281 1.948 1 97.44 177 LYS A N 1
ATOM 1372 C CA . LYS A 1 177 ? 7.281 -18.703 1.717 1 97.44 177 LYS A CA 1
ATOM 1373 C C . LYS A 1 177 ? 6.621 -19.156 0.417 1 97.44 177 LYS A C 1
ATOM 1375 O O . LYS A 1 177 ? 7.211 -19.938 -0.346 1 97.44 177 LYS A O 1
ATOM 1380 N N . ARG A 1 178 ? 5.445 -18.703 0.14 1 96.81 178 ARG A N 1
ATOM 1381 C CA . ARG A 1 178 ? 4.73 -19.078 -1.077 1 96.81 178 ARG A CA 1
ATOM 1382 C C . ARG A 1 178 ? 5.445 -18.547 -2.316 1 96.81 178 ARG A C 1
ATOM 1384 O O . ARG A 1 178 ? 5.566 -19.25 -3.32 1 96.81 178 ARG A O 1
ATOM 1391 N N . PHE A 1 179 ? 5.891 -17.281 -2.264 1 97.75 179 PHE A N 1
ATOM 1392 C CA . PHE A 1 179 ? 6.613 -16.703 -3.387 1 97.75 179 PHE A CA 1
ATOM 1393 C C . PHE A 1 179 ? 7.902 -17.469 -3.66 1 97.75 179 PHE A C 1
ATOM 1395 O O . PHE A 1 179 ? 8.242 -17.719 -4.816 1 97.75 179 PHE A O 1
ATOM 1402 N N . GLN A 1 180 ? 8.609 -17.734 -2.549 1 97.25 180 GLN A N 1
ATOM 1403 C CA . GLN A 1 180 ? 9.852 -18.5 -2.703 1 97.25 180 GLN A CA 1
ATOM 1404 C C . GLN A 1 180 ? 9.594 -19.844 -3.369 1 97.25 180 GLN A C 1
ATOM 1406 O O . GLN A 1 180 ? 10.344 -20.25 -4.262 1 97.25 180 GLN A O 1
ATOM 1411 N N . LYS A 1 181 ? 8.547 -20.531 -2.945 1 96.19 181 LYS A N 1
ATOM 1412 C CA . LYS A 1 181 ? 8.195 -21.828 -3.531 1 96.19 181 LYS A CA 1
ATOM 1413 C C . LYS A 1 181 ? 7.848 -21.672 -5.008 1 96.19 181 LYS A C 1
ATOM 1415 O O . LYS A 1 181 ? 8.234 -22.516 -5.828 1 96.19 181 LYS A O 1
ATOM 1420 N N . ARG A 1 182 ? 7.164 -20.656 -5.34 1 94.56 182 ARG A N 1
ATOM 1421 C CA . ARG A 1 182 ? 6.746 -20.406 -6.715 1 94.56 182 ARG A CA 1
ATOM 1422 C C . ARG A 1 182 ? 7.945 -20.125 -7.609 1 94.56 182 ARG A C 1
ATOM 1424 O O . ARG A 1 182 ? 7.973 -20.531 -8.773 1 94.56 182 ARG A O 1
ATOM 1431 N N . LEU A 1 183 ? 8.914 -19.391 -7.078 1 96.38 183 LEU A N 1
ATOM 1432 C CA . LEU A 1 183 ? 10.062 -18.969 -7.883 1 96.38 183 LEU A CA 1
ATOM 1433 C C . LEU A 1 183 ? 11.086 -20.094 -7.984 1 96.38 183 LEU A C 1
ATOM 1435 O O . LEU A 1 183 ? 11.789 -20.219 -8.992 1 96.38 183 LEU A O 1
ATOM 1439 N N . LEU A 1 184 ? 11.242 -20.906 -6.902 1 91.88 184 LEU A N 1
ATOM 1440 C CA . LEU A 1 184 ? 12.359 -21.844 -6.805 1 91.88 184 LEU A CA 1
ATOM 1441 C C . LEU A 1 184 ? 11.867 -23.281 -6.879 1 91.88 184 LEU A C 1
ATOM 1443 O O . LEU A 1 184 ? 12.664 -24.219 -6.988 1 91.88 184 LEU A O 1
ATOM 1447 N N . GLY A 1 185 ? 10.57 -23.453 -6.742 1 78.56 185 GLY A N 1
ATOM 1448 C CA . GLY A 1 185 ? 10.055 -24.797 -6.805 1 78.56 185 GLY A CA 1
ATOM 1449 C C . GLY A 1 185 ? 9.664 -25.234 -8.203 1 78.56 185 GLY A C 1
ATOM 1450 O O . GLY A 1 185 ? 9.625 -24.406 -9.125 1 78.56 185 GLY A O 1
ATOM 1451 N N . MET B 1 1 ? -24.734 21.578 -12.875 1 37.75 1 MET B N 1
ATOM 1452 C CA . MET B 1 1 ? -25.047 22.375 -11.688 1 37.75 1 MET B CA 1
ATOM 1453 C C . MET B 1 1 ? -24.156 21.969 -10.516 1 37.75 1 MET B C 1
ATOM 1455 O O . MET B 1 1 ? -23.734 20.812 -10.43 1 37.75 1 MET B O 1
ATOM 1459 N N . ALA B 1 2 ? -23.484 22.938 -10.07 1 48.09 2 ALA B N 1
ATOM 1460 C CA . ALA B 1 2 ? -22.688 22.641 -8.883 1 48.09 2 ALA B CA 1
ATOM 1461 C C . ALA B 1 2 ? -23.438 21.688 -7.949 1 48.09 2 ALA B C 1
ATOM 1463 O O . ALA B 1 2 ? -24.609 21.906 -7.629 1 48.09 2 ALA B O 1
ATOM 1464 N N . ARG B 1 3 ? -23.234 20.469 -7.906 1 52.06 3 ARG B N 1
ATOM 1465 C CA . ARG B 1 3 ? -23.984 19.547 -7.051 1 52.06 3 ARG B CA 1
ATOM 1466 C C . ARG B 1 3 ? -24.156 20.125 -5.648 1 52.06 3 ARG B C 1
ATOM 1468 O O . ARG B 1 3 ? -23.172 20.484 -4.996 1 52.06 3 ARG B O 1
ATOM 1475 N N . VAL B 1 4 ? -25.219 20.734 -5.352 1 58.09 4 VAL B N 1
ATOM 1476 C CA . VAL B 1 4 ? -25.594 21.266 -4.039 1 58.09 4 VAL B CA 1
ATOM 1477 C C . VAL B 1 4 ? -25.484 20.156 -2.992 1 58.09 4 VAL B C 1
ATOM 1479 O O . VAL B 1 4 ? -26.094 19.078 -3.15 1 58.09 4 VAL B O 1
ATOM 1482 N N . ILE B 1 5 ? -24.344 20.109 -2.193 1 66 5 ILE B N 1
ATOM 1483 C CA . ILE B 1 5 ? -24.219 19.203 -1.05 1 66 5 ILE B CA 1
ATOM 1484 C C . ILE B 1 5 ? -25.344 19.484 -0.049 1 66 5 ILE B C 1
ATOM 1486 O O . ILE B 1 5 ? -25.375 20.547 0.583 1 66 5 ILE B O 1
ATOM 1490 N N . ALA B 1 6 ? -26.375 18.625 -0.077 1 71.38 6 ALA B N 1
ATOM 1491 C CA . ALA B 1 6 ? -27.594 18.859 0.711 1 71.38 6 ALA B CA 1
ATOM 1492 C C . ALA B 1 6 ? -27.609 17.969 1.952 1 71.38 6 ALA B C 1
ATOM 1494 O O . ALA B 1 6 ? -28.219 18.328 2.969 1 71.38 6 ALA B O 1
ATOM 1495 N N . GLU B 1 7 ? -26.844 16.859 1.83 1 87 7 GLU B N 1
ATOM 1496 C CA . GLU B 1 7 ? -26.906 15.938 2.961 1 87 7 GLU B CA 1
ATOM 1497 C C . GLU B 1 7 ? -25.531 15.32 3.236 1 87 7 GLU B C 1
ATOM 1499 O O . GLU B 1 7 ? -24.656 15.344 2.375 1 87 7 GLU B O 1
ATOM 1504 N N . LYS B 1 8 ? -25.438 14.828 4.445 1 90.81 8 LYS B N 1
ATOM 1505 C CA . LYS B 1 8 ? -24.203 14.211 4.934 1 90.81 8 LYS B CA 1
ATOM 1506 C C . LYS B 1 8 ? -23.703 13.133 3.971 1 90.81 8 LYS B C 1
ATOM 1508 O O . LYS B 1 8 ? -22.516 13.055 3.682 1 90.81 8 LYS B O 1
ATOM 1513 N N . GLU B 1 9 ? -24.578 12.367 3.414 1 92.75 9 GLU B N 1
ATOM 1514 C CA . GLU B 1 9 ? -24.25 11.242 2.547 1 92.75 9 GLU B CA 1
ATOM 1515 C C . GLU B 1 9 ? -23.625 11.727 1.236 1 92.75 9 GLU B C 1
ATOM 1517 O O . GLU B 1 9 ? -22.844 11.008 0.618 1 92.75 9 GLU B O 1
ATOM 1522 N N . ASP B 1 10 ? -23.906 12.938 0.858 1 93.44 10 ASP B N 1
ATOM 1523 C CA . ASP B 1 10 ? -23.391 13.5 -0.382 1 93.44 10 ASP B CA 1
ATOM 1524 C C . ASP B 1 10 ? -21.922 13.914 -0.221 1 93.44 10 ASP B C 1
ATOM 1526 O O . ASP B 1 10 ? -21.188 14.023 -1.206 1 93.44 10 ASP B O 1
ATOM 1530 N N . VAL B 1 11 ? -21.531 14.086 0.979 1 95.94 11 VAL B N 1
ATOM 1531 C CA . VAL B 1 11 ? -20.203 14.617 1.271 1 95.94 11 VAL B CA 1
ATOM 1532 C C . VAL B 1 11 ? -19.203 13.477 1.39 1 95.94 11 VAL B C 1
ATOM 1534 O O . VAL B 1 11 ? -18.016 13.656 1.131 1 95.94 11 VAL B O 1
ATOM 1537 N N . ILE B 1 12 ? -19.703 12.328 1.702 1 97.56 12 ILE B N 1
ATOM 1538 C CA . ILE B 1 12 ? -18.875 11.203 2.1 1 97.56 12 ILE B CA 1
ATOM 1539 C C . ILE B 1 12 ? -17.984 10.781 0.93 1 97.56 12 ILE B C 1
ATOM 1541 O O . ILE B 1 12 ? -16.766 10.617 1.092 1 97.56 12 ILE B O 1
ATOM 1545 N N . PRO B 1 13 ? -18.531 10.742 -0.354 1 97 13 PRO B N 1
ATOM 1546 C CA . PRO B 1 13 ? -17.656 10.391 -1.467 1 97 13 PRO B CA 1
ATOM 1547 C C . PRO B 1 13 ? -16.562 11.438 -1.72 1 97 13 PRO B C 1
ATOM 1549 O O . PRO B 1 13 ? -15.453 11.094 -2.119 1 97 13 PRO B O 1
ATOM 1552 N N . LEU B 1 14 ? -16.844 12.641 -1.484 1 97.38 14 LEU B N 1
ATOM 1553 C CA . LEU B 1 14 ? -15.875 13.703 -1.656 1 97.38 14 LEU B CA 1
ATOM 1554 C C . LEU B 1 14 ? -14.789 13.625 -0.588 1 97.38 14 LEU B C 1
ATOM 1556 O O . LEU B 1 14 ? -13.602 13.805 -0.885 1 97.38 14 LEU B O 1
ATOM 1560 N N . LEU B 1 15 ? -15.25 13.336 0.646 1 97.81 15 LEU B N 1
ATOM 1561 C CA . LEU B 1 15 ? -14.305 13.133 1.737 1 97.81 15 LEU B CA 1
ATOM 1562 C C . LEU B 1 15 ? -13.359 11.977 1.433 1 97.81 15 LEU B C 1
ATOM 1564 O O . LEU B 1 15 ? -12.164 12.047 1.711 1 97.81 15 LEU B O 1
ATOM 1568 N N . ALA B 1 16 ? -13.953 10.906 0.889 1 97.94 16 ALA B N 1
ATOM 1569 C CA . ALA B 1 16 ? -13.156 9.734 0.547 1 97.94 16 ALA B CA 1
ATOM 1570 C C . ALA B 1 16 ? -12.016 10.102 -0.407 1 97.94 16 ALA B C 1
ATOM 1572 O O . ALA B 1 16 ? -10.883 9.641 -0.238 1 97.94 16 ALA B O 1
ATOM 1573 N N . GLU B 1 17 ? -12.289 10.953 -1.374 1 97.31 17 GLU B N 1
ATOM 1574 C CA . GLU B 1 17 ? -11.266 11.344 -2.342 1 97.31 17 GLU B CA 1
ATOM 1575 C C . GLU B 1 17 ? -10.195 12.211 -1.692 1 97.31 17 GLU B C 1
ATOM 1577 O O . GLU B 1 17 ? -9.016 12.125 -2.049 1 97.31 17 GLU B O 1
ATOM 1582 N N . VAL B 1 18 ? -10.602 13.07 -0.724 1 97.31 18 VAL B N 1
ATOM 1583 C CA . VAL B 1 18 ? -9.625 13.867 0.021 1 97.31 18 VAL B CA 1
ATOM 1584 C C . VAL B 1 18 ? -8.688 12.938 0.794 1 97.31 18 VAL B C 1
ATOM 1586 O O . VAL B 1 18 ? -7.469 13.125 0.775 1 97.31 18 VAL B O 1
ATOM 1589 N N . PHE B 1 19 ? -9.289 11.914 1.46 1 97.25 19 PHE B N 1
ATOM 1590 C CA . PHE B 1 19 ? -8.484 10.969 2.223 1 97.25 19 PHE B CA 1
ATOM 1591 C C . PHE B 1 19 ? -7.609 10.125 1.296 1 97.25 19 PHE B C 1
ATOM 1593 O O . PHE B 1 19 ? -6.492 9.75 1.657 1 97.25 19 PHE B O 1
ATOM 1600 N N . ARG B 1 20 ? -8.078 9.805 0.09 1 96.5 20 ARG B N 1
ATOM 1601 C CA . ARG B 1 20 ? -7.27 9.062 -0.87 1 96.5 20 ARG B CA 1
ATOM 1602 C C . ARG B 1 20 ? -6.07 9.891 -1.326 1 96.5 20 ARG B C 1
ATOM 1604 O O . ARG B 1 20 ? -4.988 9.344 -1.56 1 96.5 20 ARG B O 1
ATOM 1611 N N . THR B 1 21 ? -6.246 11.156 -1.434 1 94.38 21 THR B N 1
ATOM 1612 C CA . THR B 1 21 ? -5.23 12.047 -1.979 1 94.38 21 THR B CA 1
ATOM 1613 C C . THR B 1 21 ? -4.18 12.383 -0.922 1 94.38 21 THR B C 1
ATOM 1615 O O . THR B 1 21 ? -2.98 12.352 -1.199 1 94.38 21 THR B O 1
ATOM 1618 N N . TYR B 1 22 ? -4.637 12.625 0.328 1 94.69 22 TYR B N 1
ATOM 1619 C CA . TYR B 1 22 ? -3.73 13.234 1.295 1 94.69 22 TYR B CA 1
ATOM 1620 C C . TYR B 1 22 ? -3.482 12.305 2.475 1 94.69 22 TYR B C 1
ATOM 1622 O O . TYR B 1 22 ? -2.617 12.57 3.312 1 94.69 22 TYR B O 1
ATOM 1630 N N . GLY B 1 23 ? -4.191 11.109 2.518 1 94.06 23 GLY B N 1
ATOM 1631 C CA . GLY B 1 23 ? -4.18 10.305 3.732 1 94.06 23 GLY B CA 1
ATOM 1632 C C . GLY B 1 23 ? -4.914 10.961 4.887 1 94.06 23 GLY B C 1
ATOM 1633 O O . GLY B 1 23 ? -5.348 12.109 4.781 1 94.06 23 GLY B O 1
ATOM 1634 N N . PHE B 1 24 ? -5.023 10.258 5.973 1 95.75 24 PHE B N 1
ATOM 1635 C CA . PHE B 1 24 ? -5.715 10.758 7.156 1 95.75 24 PHE B CA 1
ATOM 1636 C C . PHE B 1 24 ? -4.934 11.898 7.793 1 95.75 24 PHE B C 1
ATOM 1638 O O . PHE B 1 24 ? -5.492 12.961 8.07 1 95.75 24 PHE B O 1
ATOM 1645 N N . GLU B 1 25 ? -3.664 11.68 7.961 1 94.19 25 GLU B N 1
ATOM 1646 C CA . GLU B 1 25 ? -2.83 12.664 8.648 1 94.19 25 GLU B CA 1
ATOM 1647 C C . GLU B 1 25 ? -2.688 13.938 7.82 1 94.19 25 GLU B C 1
ATOM 1649 O O . GLU B 1 25 ? -2.586 15.031 8.375 1 94.19 25 GLU B O 1
ATOM 1654 N N . GLY B 1 26 ? -2.717 13.789 6.512 1 94.69 26 GLY B N 1
ATOM 1655 C CA . GLY B 1 26 ? -2.492 14.922 5.633 1 94.69 26 GLY B CA 1
ATOM 1656 C C . GLY B 1 26 ? -3.762 15.688 5.309 1 94.69 26 GLY B C 1
ATOM 1657 O O . GLY B 1 26 ? -3.705 16.797 4.766 1 94.69 26 GLY B O 1
ATOM 1658 N N . ALA B 1 27 ? -4.887 15.125 5.633 1 96.19 27 ALA B N 1
ATOM 1659 C CA . ALA B 1 27 ? -6.16 15.781 5.348 1 96.19 27 ALA B CA 1
ATOM 1660 C C . ALA B 1 27 ? -6.469 16.859 6.379 1 96.19 27 ALA B C 1
ATOM 1662 O O . ALA B 1 27 ? -7.125 16.594 7.391 1 96.19 27 ALA B O 1
ATOM 1663 N N . SER B 1 28 ? -6.059 18.078 6.09 1 95.44 28 SER B N 1
ATOM 1664 C CA . SER B 1 28 ? -6.367 19.203 6.957 1 95.44 28 SER B CA 1
ATOM 1665 C C . SER B 1 28 ? -7.785 19.703 6.723 1 95.44 28 SER B C 1
ATOM 1667 O O . SER B 1 28 ? -8.422 19.359 5.727 1 95.44 28 SER B O 1
ATOM 1669 N N . LEU B 1 29 ? -8.234 20.469 7.66 1 95.56 29 LEU B N 1
ATOM 1670 C CA . LEU B 1 29 ? -9.555 21.062 7.492 1 95.56 29 LEU B CA 1
ATOM 1671 C C . LEU B 1 29 ? -9.609 21.906 6.219 1 95.56 29 LEU B C 1
ATOM 1673 O O . LEU B 1 29 ? -10.648 21.953 5.547 1 95.56 29 LEU B O 1
ATOM 1677 N N . ALA B 1 30 ? -8.562 22.625 5.945 1 96.5 30 ALA B N 1
ATOM 1678 C CA . ALA B 1 30 ? -8.492 23.422 4.723 1 96.5 30 ALA B CA 1
ATOM 1679 C C . ALA B 1 30 ? -8.633 22.547 3.484 1 96.5 30 ALA B C 1
ATOM 1681 O O . ALA B 1 30 ? -9.383 22.875 2.561 1 96.5 30 ALA B O 1
ATOM 1682 N N . ARG B 1 31 ? -7.953 21.438 3.402 1 96.69 31 ARG B N 1
ATOM 1683 C CA . ARG B 1 31 ? -7.996 20.516 2.273 1 96.69 31 ARG B CA 1
ATOM 1684 C C . ARG B 1 31 ? -9.367 19.844 2.164 1 96.69 31 ARG B C 1
ATOM 1686 O O . ARG B 1 31 ? -9.875 19.625 1.062 1 96.69 31 ARG B O 1
ATOM 1693 N N . ILE B 1 32 ? -9.922 19.469 3.336 1 97.69 32 ILE B N 1
ATOM 1694 C CA . ILE B 1 32 ? -11.258 18.891 3.367 1 97.69 32 ILE B CA 1
ATOM 1695 C C . ILE B 1 32 ? -12.273 19.906 2.83 1 97.69 32 ILE B C 1
ATOM 1697 O O . ILE B 1 32 ? -13.117 19.562 2.004 1 97.69 32 ILE B O 1
ATOM 1701 N N . SER B 1 33 ? -12.117 21.156 3.334 1 97.31 33 SER B N 1
ATOM 1702 C CA . SER B 1 33 ? -13 22.219 2.859 1 97.31 33 SER B CA 1
ATOM 1703 C C . SER B 1 33 ? -12.883 22.391 1.349 1 97.31 33 SER B C 1
ATOM 1705 O O . SER B 1 33 ? -13.898 22.484 0.649 1 97.31 33 SER B O 1
ATOM 1707 N N . GLU B 1 34 ? -11.711 22.469 0.861 1 97.06 34 GLU B N 1
ATOM 1708 C CA . GLU B 1 34 ? -11.461 22.625 -0.567 1 97.06 34 GLU B CA 1
ATOM 1709 C C . GLU B 1 34 ? -12.047 21.469 -1.37 1 97.06 34 GLU B C 1
ATOM 1711 O O . GLU B 1 34 ? -12.711 21.688 -2.385 1 97.06 34 GLU B O 1
ATOM 1716 N N . GLY B 1 35 ? -11.859 20.281 -0.904 1 96.25 35 GLY B N 1
ATOM 1717 C CA . GLY B 1 35 ? -12.281 19.094 -1.627 1 96.25 35 GLY B CA 1
ATOM 1718 C C . GLY B 1 35 ? -13.781 18.875 -1.594 1 96.25 35 GLY B C 1
ATOM 1719 O O . GLY B 1 35 ? -14.344 18.266 -2.502 1 96.25 35 GLY B O 1
ATOM 1720 N N . THR B 1 36 ? -14.43 19.344 -0.545 1 96.12 36 THR B N 1
ATOM 1721 C CA . THR B 1 36 ? -15.859 19.125 -0.391 1 96.12 36 THR B CA 1
ATOM 1722 C C . THR B 1 36 ? -16.656 20.359 -0.787 1 96.12 36 THR B C 1
ATOM 1724 O O . THR B 1 36 ? -17.875 20.312 -0.925 1 96.12 36 THR B O 1
ATOM 1727 N N . LYS B 1 37 ? -15.969 21.422 -0.872 1 95 37 LYS B N 1
ATOM 1728 C CA . LYS B 1 37 ? -16.562 22.719 -1.159 1 95 37 LYS B CA 1
ATOM 1729 C C . LYS B 1 37 ? -17.469 23.172 -0.025 1 95 37 LYS B C 1
ATOM 1731 O O . LYS B 1 37 ? -18.438 23.922 -0.251 1 95 37 LYS B O 1
ATOM 1736 N N . LEU B 1 38 ? -17.219 22.656 1.163 1 94.75 38 LEU B N 1
ATOM 1737 C CA . LEU B 1 38 ? -17.953 23.047 2.361 1 94.75 38 LEU B CA 1
ATOM 1738 C C . LEU B 1 38 ? -17.094 23.938 3.252 1 94.75 38 LEU B C 1
ATOM 1740 O O . LEU B 1 38 ? -15.883 23.703 3.381 1 94.75 38 LEU B O 1
ATOM 1744 N N . GLY B 1 39 ? -17.734 24.906 3.811 1 93.94 39 GLY B N 1
ATOM 1745 C CA . GLY B 1 39 ? -17.062 25.688 4.84 1 93.94 39 GLY B CA 1
ATOM 1746 C C . GLY B 1 39 ? -16.906 24.938 6.148 1 93.94 39 GLY B C 1
ATOM 1747 O O . GLY B 1 39 ? -17.562 23.906 6.363 1 93.94 39 GLY B O 1
ATOM 1748 N N . ARG B 1 40 ? -16.016 25.438 6.984 1 92.38 40 ARG B N 1
ATOM 1749 C CA . ARG B 1 40 ? -15.719 24.812 8.273 1 92.38 40 ARG B CA 1
ATOM 1750 C C . ARG B 1 40 ? -17 24.562 9.07 1 92.38 40 ARG B C 1
ATOM 1752 O O . ARG B 1 40 ? -17.172 23.469 9.625 1 92.38 40 ARG B O 1
ATOM 1759 N N . GLY B 1 41 ? -17.859 25.5 9.148 1 92.62 41 GLY B N 1
ATOM 1760 C CA . GLY B 1 41 ? -19.109 25.359 9.891 1 92.62 41 GLY B CA 1
ATOM 1761 C C . GLY B 1 41 ? -19.984 24.219 9.391 1 92.62 41 GLY B C 1
ATOM 1762 O O . GLY B 1 41 ? -20.5 23.422 10.18 1 92.62 41 GLY B O 1
ATOM 1763 N N . SER B 1 42 ? -20.172 24.109 8.164 1 93.62 42 SER B N 1
ATOM 1764 C CA . SER B 1 42 ? -20.969 23.047 7.551 1 93.62 42 SER B CA 1
ATOM 1765 C C . SER B 1 42 ? -20.344 21.672 7.793 1 93.62 42 SER B C 1
ATOM 1767 O O . SER B 1 42 ? -21.062 20.703 8.062 1 93.62 42 SER B O 1
ATOM 1769 N N . ILE B 1 43 ? -18.984 21.578 7.691 1 94.25 43 ILE B N 1
ATOM 1770 C CA . ILE B 1 43 ? -18.281 20.328 7.91 1 94.25 43 ILE B CA 1
ATOM 1771 C C . ILE B 1 43 ? -18.562 19.812 9.32 1 94.25 43 ILE B C 1
ATOM 1773 O O . ILE B 1 43 ? -18.922 18.641 9.5 1 94.25 43 ILE B O 1
ATOM 1777 N N . TYR B 1 44 ? -18.5 20.703 10.305 1 93.44 44 TYR B N 1
ATOM 1778 C CA . TYR B 1 44 ? -18.672 20.281 11.688 1 93.44 44 TYR B CA 1
ATOM 1779 C C . TYR B 1 44 ? -20.141 20.016 12 1 93.44 44 TYR B C 1
ATOM 1781 O O . TYR B 1 44 ? -20.469 19.266 12.922 1 93.44 44 TYR B O 1
ATOM 1789 N N . HIS B 1 45 ? -20.984 20.688 11.203 1 94.06 45 HIS B N 1
ATOM 1790 C CA . HIS B 1 45 ? -22.406 20.375 11.32 1 94.06 45 HIS B CA 1
ATOM 1791 C C . HIS B 1 45 ? -22.703 18.938 10.914 1 94.06 45 HIS B C 1
ATOM 1793 O O . HIS B 1 45 ? -23.406 18.219 11.617 1 94.06 45 HIS B O 1
ATOM 1799 N N . PHE B 1 46 ? -22.109 18.531 9.828 1 94.94 46 PHE B N 1
ATOM 1800 C CA . PHE B 1 46 ? -22.328 17.188 9.32 1 94.94 46 PHE B CA 1
ATOM 1801 C C . PHE B 1 46 ? -21.516 16.172 10.133 1 94.94 46 PHE B C 1
ATOM 1803 O O . PHE B 1 46 ? -21.953 15.031 10.312 1 94.94 46 PHE B O 1
ATOM 1810 N N . PHE B 1 47 ? -20.297 16.609 10.633 1 97.19 47 PHE B N 1
ATOM 1811 C CA . PHE B 1 47 ? -19.391 15.727 11.336 1 97.19 47 PHE B CA 1
ATOM 1812 C C . PHE B 1 47 ? -18.859 16.391 12.602 1 97.19 47 PHE B C 1
ATOM 1814 O O . PHE B 1 47 ? -17.672 16.75 12.68 1 97.19 47 PHE B O 1
ATOM 1821 N N . PRO B 1 48 ? -19.703 16.391 13.617 1 96.25 48 PRO B N 1
ATOM 1822 C CA . PRO B 1 48 ? -19.297 17.062 14.852 1 96.25 48 PRO B CA 1
ATOM 1823 C C . PRO B 1 48 ? -18.094 16.406 15.523 1 96.25 48 PRO B C 1
ATOM 1825 O O . PRO B 1 48 ? -17.344 17.062 16.25 1 96.25 48 PRO B O 1
ATOM 1828 N N . GLY B 1 49 ? -17.891 15.125 15.273 1 96.31 49 GLY B N 1
ATOM 1829 C CA . GLY B 1 49 ? -16.75 14.414 15.844 1 96.31 49 GLY B CA 1
ATOM 1830 C C . GLY B 1 49 ? -15.453 14.664 15.102 1 96.31 49 GLY B C 1
ATOM 1831 O O . GLY B 1 49 ? -14.414 14.094 15.445 1 96.31 49 GLY B O 1
ATOM 1832 N N . GLY B 1 50 ? -15.523 15.539 14.086 1 96.19 50 GLY B N 1
ATOM 1833 C CA . GLY B 1 50 ? -14.32 15.953 13.383 1 96.19 50 GLY B CA 1
ATOM 1834 C C . GLY B 1 50 ? -13.812 14.922 12.398 1 96.19 50 GLY B C 1
ATOM 1835 O O . GLY B 1 50 ? -14.594 14.141 11.852 1 96.19 50 GLY B O 1
ATOM 1836 N N . LYS B 1 51 ? -12.562 14.992 12.172 1 96.38 51 LYS B N 1
ATOM 1837 C CA . LYS B 1 51 ? -11.906 14.203 11.133 1 96.38 51 LYS B CA 1
ATOM 1838 C C . LYS B 1 51 ? -12.07 12.711 11.383 1 96.38 51 LYS B C 1
ATOM 1840 O O . LYS B 1 51 ? -12.234 11.93 10.438 1 96.38 51 LYS B O 1
ATOM 1845 N N . GLU B 1 52 ? -11.984 12.273 12.633 1 96.88 52 GLU B N 1
ATOM 1846 C CA . GLU B 1 52 ? -12.125 10.859 12.945 1 96.88 52 GLU B CA 1
ATOM 1847 C C . GLU B 1 52 ? -13.508 10.336 12.555 1 96.88 52 GLU B C 1
ATOM 1849 O O . GLU B 1 52 ? -13.633 9.258 11.984 1 96.88 52 GLU B O 1
ATOM 1854 N N . GLU B 1 53 ? -14.492 11.094 12.883 1 97.44 53 GLU B N 1
ATOM 1855 C CA . GLU B 1 53 ? -15.844 10.719 12.477 1 97.44 53 GLU B CA 1
ATOM 1856 C C . GLU B 1 53 ? -15.969 10.672 10.961 1 97.44 53 GLU B C 1
ATOM 1858 O O . GLU B 1 53 ? -16.641 9.797 10.414 1 97.44 53 GLU B O 1
ATOM 1863 N N . MET B 1 54 ? -15.398 11.672 10.266 1 97.69 54 MET B N 1
ATOM 1864 C CA . MET B 1 54 ? -15.398 11.695 8.805 1 97.69 54 MET B CA 1
ATOM 1865 C C . MET B 1 54 ? -14.773 10.422 8.242 1 97.69 54 MET B C 1
ATOM 1867 O O . MET B 1 54 ? -15.344 9.797 7.344 1 97.69 54 MET B O 1
ATOM 1871 N N . ALA B 1 55 ? -13.602 10.055 8.812 1 97.94 55 ALA B N 1
ATOM 1872 C CA . ALA B 1 55 ? -12.883 8.883 8.328 1 97.94 55 ALA B CA 1
ATOM 1873 C C . ALA B 1 55 ? -13.703 7.609 8.562 1 97.94 55 ALA B C 1
ATOM 1875 O O . ALA B 1 55 ? -13.742 6.723 7.707 1 97.94 55 ALA B O 1
ATOM 1876 N N . GLN B 1 56 ? -14.344 7.516 9.719 1 98.06 56 GLN B N 1
ATOM 1877 C CA . GLN B 1 56 ? -15.195 6.371 10 1 98.06 56 GLN B CA 1
ATOM 1878 C C . GLN B 1 56 ? -16.328 6.27 8.992 1 98.06 56 GLN B C 1
ATOM 1880 O O . GLN B 1 56 ? -16.641 5.18 8.5 1 98.06 56 GLN B O 1
ATOM 1885 N N . ALA B 1 57 ? -16.922 7.414 8.75 1 98.19 57 ALA B N 1
ATOM 1886 C CA . ALA B 1 57 ? -18.016 7.445 7.781 1 98.19 57 ALA B CA 1
ATOM 1887 C C . ALA B 1 57 ? -17.547 7.027 6.398 1 98.19 57 ALA B C 1
ATOM 1889 O O . ALA B 1 57 ? -18.219 6.27 5.699 1 98.19 57 ALA B O 1
ATOM 1890 N N . VAL B 1 58 ? -16.422 7.484 6.004 1 98.44 58 VAL B N 1
ATOM 1891 C CA . VAL B 1 58 ? -15.844 7.184 4.699 1 98.44 58 VAL B CA 1
ATOM 1892 C C . VAL B 1 58 ? -15.508 5.695 4.613 1 98.44 58 VAL B C 1
ATOM 1894 O O . VAL B 1 58 ? -15.852 5.027 3.637 1 98.44 58 VAL B O 1
ATOM 1897 N N . LEU B 1 59 ? -14.836 5.145 5.637 1 98.5 59 LEU B N 1
ATOM 1898 C CA . LEU B 1 59 ? -14.5 3.725 5.652 1 98.5 59 LEU B CA 1
ATOM 1899 C C . LEU B 1 59 ? -15.758 2.863 5.609 1 98.5 59 LEU B C 1
ATOM 1901 O O . LEU B 1 59 ? -15.789 1.837 4.926 1 98.5 59 LEU B O 1
ATOM 1905 N N . GLY B 1 60 ? -16.719 3.271 6.406 1 98.44 60 GLY B N 1
ATOM 1906 C CA . GLY B 1 60 ? -18 2.574 6.359 1 98.44 60 GLY B CA 1
ATOM 1907 C C . GLY B 1 60 ? -18.625 2.582 4.977 1 98.44 60 GLY B C 1
ATOM 1908 O O . GLY B 1 60 ? -19.172 1.57 4.535 1 98.44 60 GLY B O 1
ATOM 1909 N N . HIS B 1 61 ? -18.594 3.73 4.352 1 98.06 61 HIS B N 1
ATOM 1910 C CA . HIS B 1 61 ? -19.141 3.891 3.008 1 98.06 61 HIS B CA 1
ATOM 1911 C C . HIS B 1 61 ? -18.422 2.984 2.014 1 98.06 61 HIS B C 1
ATOM 1913 O O . HIS B 1 61 ? -19.062 2.348 1.173 1 98.06 61 HIS B O 1
ATOM 1919 N N . VAL B 1 62 ? -17.109 2.918 2.051 1 98.38 62 VAL B N 1
ATOM 1920 C CA . VAL B 1 62 ? -16.312 2.051 1.196 1 98.38 62 VAL B CA 1
ATOM 1921 C C . VAL B 1 62 ? -16.656 0.59 1.463 1 98.38 62 VAL B C 1
ATOM 1923 O O . VAL B 1 62 ? -16.906 -0.178 0.527 1 98.38 62 VAL B O 1
ATOM 1926 N N . ASP B 1 63 ? -16.719 0.237 2.707 1 98.38 63 ASP B N 1
ATOM 1927 C CA . ASP B 1 63 ? -17.062 -1.13 3.09 1 98.38 63 ASP B CA 1
ATOM 1928 C C . ASP B 1 63 ? -18.438 -1.525 2.555 1 98.38 63 ASP B C 1
ATOM 1930 O O . ASP B 1 63 ? -18.609 -2.637 2.051 1 98.38 63 ASP B O 1
ATOM 1934 N N . ALA B 1 64 ? -19.359 -0.641 2.689 1 98 64 ALA B N 1
ATOM 1935 C CA . ALA B 1 64 ? -20.719 -0.919 2.229 1 98 64 ALA B CA 1
ATOM 1936 C C . ALA B 1 64 ? -20.734 -1.178 0.726 1 98 64 ALA B C 1
ATOM 1938 O O . ALA B 1 64 ? -21.453 -2.062 0.254 1 98 64 ALA B O 1
ATOM 1939 N N . TRP B 1 65 ? -20.047 -0.388 -0.012 1 97.94 65 TRP B N 1
ATOM 1940 C CA . TRP B 1 65 ? -19.953 -0.621 -1.449 1 97.94 65 TRP B CA 1
ATOM 1941 C C . TRP B 1 65 ? -19.406 -2.014 -1.745 1 97.94 65 TRP B C 1
ATOM 1943 O O . TRP B 1 65 ? -19.984 -2.756 -2.547 1 97.94 65 TRP B O 1
ATOM 1953 N N . PHE B 1 66 ? -18.312 -2.414 -1.121 1 98.56 66 PHE B N 1
ATOM 1954 C CA . PHE B 1 66 ? -17.672 -3.697 -1.38 1 98.56 66 PHE B CA 1
ATOM 1955 C C . PHE B 1 66 ? -18.562 -4.848 -0.93 1 98.56 66 PHE B C 1
ATOM 1957 O O . PHE B 1 66 ? -18.594 -5.906 -1.563 1 98.56 66 PHE B O 1
ATOM 1964 N N . ARG B 1 67 ? -19.234 -4.664 0.196 1 97.94 67 ARG B N 1
ATOM 1965 C CA . ARG B 1 67 ? -20.156 -5.699 0.633 1 97.94 67 ARG B CA 1
ATOM 1966 C C . ARG B 1 67 ? -21.234 -5.953 -0.422 1 97.94 67 ARG B C 1
ATOM 1968 O O . ARG B 1 67 ? -21.516 -7.105 -0.771 1 97.94 67 ARG B O 1
ATOM 1975 N N . ARG B 1 68 ? -21.734 -4.926 -0.973 1 97.06 68 ARG B N 1
ATOM 1976 C CA . ARG B 1 68 ? -22.844 -5.023 -1.923 1 97.06 68 ARG B CA 1
ATOM 1977 C C . ARG B 1 68 ? -22.344 -5.547 -3.271 1 97.06 68 ARG B C 1
ATOM 1979 O O . ARG B 1 68 ? -23.016 -6.375 -3.898 1 97.06 68 ARG B O 1
ATOM 1986 N N . HIS B 1 69 ? -21.172 -5.125 -3.701 1 97.19 69 HIS B N 1
ATOM 1987 C CA . HIS B 1 69 ? -20.781 -5.371 -5.086 1 97.19 69 HIS B CA 1
ATOM 1988 C C . HIS B 1 69 ? -19.781 -6.516 -5.18 1 97.19 69 HIS B C 1
ATOM 1990 O O . HIS B 1 69 ? -19.656 -7.16 -6.227 1 97.19 69 HIS B O 1
ATOM 1996 N N . VAL B 1 70 ? -19.062 -6.809 -4.105 1 97.75 70 VAL B N 1
ATOM 1997 C CA . VAL B 1 70 ? -17.969 -7.773 -4.188 1 97.75 70 VAL B CA 1
ATOM 1998 C C . VAL B 1 70 ? -18.266 -8.961 -3.275 1 97.75 70 VAL B C 1
ATOM 2000 O O . VAL B 1 70 ? -18.469 -10.086 -3.752 1 97.75 70 VAL B O 1
ATOM 2003 N N . PHE B 1 71 ? -18.469 -8.688 -1.983 1 97.25 71 PHE B N 1
ATOM 2004 C CA . PHE B 1 71 ? -18.578 -9.781 -1.022 1 97.25 71 PHE B CA 1
ATOM 2005 C C . PHE B 1 71 ? -19.875 -10.562 -1.223 1 97.25 71 PHE B C 1
ATOM 2007 O O . PHE B 1 71 ? -19.859 -11.789 -1.264 1 97.25 71 PHE B O 1
ATOM 2014 N N . GLU B 1 72 ? -20.906 -9.844 -1.369 1 93.75 72 GLU B N 1
ATOM 2015 C CA . GLU B 1 72 ? -22.203 -10.5 -1.554 1 93.75 72 GLU B CA 1
ATOM 2016 C C . GLU B 1 72 ? -22.281 -11.211 -2.904 1 93.75 72 GLU B C 1
ATOM 2018 O O . GLU B 1 72 ? -22.859 -12.281 -3.018 1 93.75 72 GLU B O 1
ATOM 2023 N N . SER B 1 73 ? -21.703 -10.578 -3.965 1 92.44 73 SER B N 1
ATOM 2024 C CA . SER B 1 73 ? -21.625 -11.219 -5.273 1 92.44 73 SER B CA 1
ATOM 2025 C C . SER B 1 73 ? -20.891 -12.547 -5.191 1 92.44 73 SER B C 1
ATOM 2027 O O . SER B 1 73 ? -21.312 -13.539 -5.797 1 92.44 73 SER B O 1
ATOM 2029 N N . LEU B 1 74 ? -19.797 -12.617 -4.457 1 96.56 74 LEU B N 1
ATOM 2030 C CA . LEU B 1 74 ? -19 -13.836 -4.27 1 96.56 74 LEU B CA 1
ATOM 2031 C C . LEU B 1 74 ? -19.797 -14.875 -3.479 1 96.56 74 LEU B C 1
ATOM 2033 O O . LEU B 1 74 ? -19.719 -16.078 -3.771 1 96.56 74 LEU B O 1
ATOM 2037 N N . ALA B 1 75 ? -20.594 -14.461 -2.525 1 90.81 75 ALA B N 1
ATOM 2038 C CA . ALA B 1 75 ? -21.281 -15.367 -1.615 1 90.81 75 ALA B CA 1
ATOM 2039 C C . ALA B 1 75 ? -22.578 -15.898 -2.244 1 90.81 75 ALA B C 1
ATOM 2041 O O . ALA B 1 75 ? -22.938 -17.047 -2.035 1 90.81 75 ALA B O 1
ATOM 2042 N N . GLU B 1 76 ? -23.188 -15.055 -3.004 1 88.06 76 GLU B N 1
ATOM 2043 C CA . GLU B 1 76 ? -24.578 -15.359 -3.352 1 88.06 76 GLU B CA 1
ATOM 2044 C C . GLU B 1 76 ? -24.672 -15.883 -4.781 1 88.06 76 GLU B C 1
ATOM 2046 O O . GLU B 1 76 ? -25.703 -16.469 -5.16 1 88.06 76 GLU B O 1
ATOM 2051 N N . HIS B 1 77 ? -23.609 -15.688 -5.566 1 88.88 77 HIS B N 1
ATOM 2052 C CA . HIS B 1 77 ? -23.719 -16.156 -6.941 1 88.88 77 HIS B CA 1
ATOM 2053 C C . HIS B 1 77 ? -23.922 -17.672 -6.992 1 88.88 77 HIS B C 1
ATOM 2055 O O . HIS B 1 77 ? -23.203 -18.422 -6.336 1 88.88 77 HIS B O 1
ATOM 2061 N N . GLU B 1 78 ? -24.906 -18.078 -7.707 1 90.44 78 GLU B N 1
ATOM 2062 C CA . GLU B 1 78 ? -25.172 -19.5 -7.84 1 90.44 78 GLU B CA 1
ATOM 2063 C C . GLU B 1 78 ? -24 -20.219 -8.516 1 90.44 78 GLU B C 1
ATOM 2065 O O . GLU B 1 78 ? -23.625 -21.312 -8.109 1 90.44 78 GLU B O 1
ATOM 2070 N N . ASP B 1 79 ? -23.453 -19.609 -9.562 1 96 79 ASP B N 1
ATOM 2071 C CA . ASP B 1 79 ? -22.25 -20.078 -10.227 1 96 79 ASP B CA 1
ATOM 2072 C C . ASP B 1 79 ? -21 -19.406 -9.641 1 96 79 ASP B C 1
ATOM 2074 O O . ASP B 1 79 ? -20.719 -18.234 -9.93 1 96 79 ASP B O 1
ATOM 2078 N N . ALA B 1 80 ? -20.25 -20.203 -8.836 1 96.5 80 ALA B N 1
ATOM 2079 C CA . ALA B 1 80 ? -19.109 -19.672 -8.094 1 96.5 80 ALA B CA 1
ATOM 2080 C C . ALA B 1 80 ? -18.078 -19.078 -9.039 1 96.5 80 ALA B C 1
ATOM 2082 O O . ALA B 1 80 ? -17.484 -18.031 -8.742 1 96.5 80 ALA B O 1
ATOM 2083 N N . GLU B 1 81 ? -17.828 -19.688 -10.156 1 96.94 81 GLU B N 1
ATOM 2084 C CA . GLU B 1 81 ? -16.859 -19.188 -11.125 1 96.94 81 GLU B CA 1
ATOM 2085 C C . GLU B 1 81 ? -17.312 -17.859 -11.711 1 96.94 81 GLU B C 1
ATOM 2087 O O . GLU B 1 81 ? -16.5 -16.938 -11.875 1 96.94 81 GLU B O 1
ATOM 2092 N N . ALA B 1 82 ? -18.609 -17.734 -11.992 1 96.06 82 ALA B N 1
ATOM 2093 C CA . ALA B 1 82 ? -19.141 -16.484 -12.5 1 96.06 82 ALA B CA 1
ATOM 2094 C C . ALA B 1 82 ? -19.016 -15.367 -11.453 1 96.06 82 ALA B C 1
ATOM 2096 O O . ALA B 1 82 ? -18.75 -14.211 -11.797 1 96.06 82 ALA B O 1
ATOM 2097 N N . GLY B 1 83 ? -19.25 -15.758 -10.211 1 97.25 83 GLY B N 1
ATOM 2098 C CA . GLY B 1 83 ? -19.078 -14.797 -9.125 1 97.25 83 GLY B CA 1
ATOM 2099 C C . GLY B 1 83 ? -17.656 -14.281 -9.008 1 97.25 83 GLY B C 1
ATOM 2100 O O . GLY B 1 83 ? -17.438 -13.094 -8.781 1 97.25 83 GLY B O 1
ATOM 2101 N N . ILE B 1 84 ? -16.703 -15.172 -9.148 1 98.19 84 ILE B N 1
ATOM 2102 C CA . ILE B 1 84 ? -15.305 -14.797 -9.078 1 98.19 84 ILE B CA 1
ATOM 2103 C C . ILE B 1 84 ? -14.945 -13.891 -10.258 1 98.19 84 ILE B C 1
ATOM 2105 O O . ILE B 1 84 ? -14.258 -12.883 -10.078 1 98.19 84 ILE B O 1
ATOM 2109 N N . LYS B 1 85 ? -15.414 -14.195 -11.445 1 97.12 85 LYS B N 1
ATOM 2110 C CA . LYS B 1 85 ? -15.195 -13.336 -12.609 1 97.12 85 LYS B CA 1
ATOM 2111 C C . LYS B 1 85 ? -15.797 -11.953 -12.391 1 97.12 85 LYS B C 1
ATOM 2113 O O . LYS B 1 85 ? -15.164 -10.938 -12.695 1 97.12 85 LYS B O 1
ATOM 2118 N N . ALA B 1 86 ? -17.016 -11.90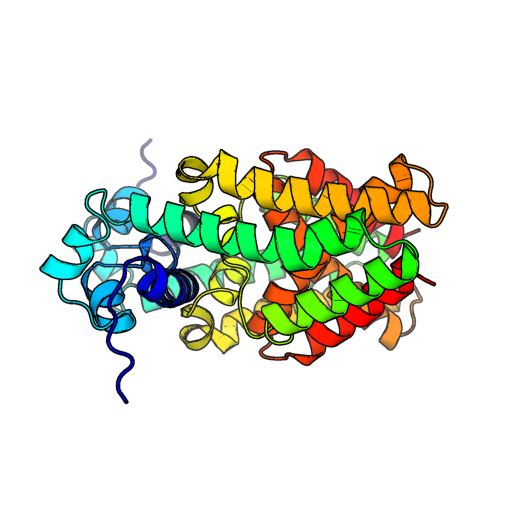6 -11.82 1 96.88 86 ALA B N 1
ATOM 2119 C CA . ALA B 1 86 ? -17.688 -10.641 -11.539 1 96.88 86 ALA B CA 1
ATOM 2120 C C . ALA B 1 86 ? -16.891 -9.805 -10.531 1 96.88 86 ALA B C 1
ATOM 2122 O O . ALA B 1 86 ? -16.859 -8.578 -10.625 1 96.88 86 ALA B O 1
ATOM 2123 N N . MET B 1 87 ? -16.281 -10.484 -9.562 1 98 87 MET B N 1
ATOM 2124 C CA . MET B 1 87 ? -15.461 -9.789 -8.578 1 98 87 MET B CA 1
ATOM 2125 C C . MET B 1 87 ? -14.32 -9.039 -9.258 1 98 87 MET B C 1
ATOM 2127 O O . MET B 1 87 ? -14.078 -7.871 -8.953 1 98 87 MET B O 1
ATOM 2131 N N . PHE B 1 88 ? -13.625 -9.711 -10.164 1 98 88 PHE B N 1
ATOM 2132 C CA . PHE B 1 88 ? -12.5 -9.062 -10.836 1 98 88 PHE B CA 1
ATOM 2133 C C . PHE B 1 88 ? -12.969 -7.867 -11.648 1 98 88 PHE B C 1
ATOM 2135 O O . PHE B 1 88 ? -12.297 -6.836 -11.695 1 98 88 PHE B O 1
ATOM 2142 N N . ASP B 1 89 ? -14.141 -7.949 -12.281 1 97.25 89 ASP B N 1
ATOM 2143 C CA . ASP B 1 89 ? -14.703 -6.836 -13.047 1 97.25 89 ASP B CA 1
ATOM 2144 C C . ASP B 1 89 ? -15.055 -5.668 -12.125 1 97.25 89 ASP B C 1
ATOM 2146 O O . ASP B 1 89 ? -14.727 -4.516 -12.43 1 97.25 89 ASP B O 1
ATOM 2150 N N . ASP B 1 90 ? -15.727 -5.945 -11.047 1 98 90 ASP B N 1
ATOM 2151 C CA . ASP B 1 90 ? -16.156 -4.91 -10.109 1 98 90 ASP B CA 1
ATOM 2152 C C . ASP B 1 90 ? -14.969 -4.238 -9.445 1 98 90 ASP B C 1
ATOM 2154 O O . ASP B 1 90 ? -14.961 -3.02 -9.242 1 98 90 ASP B O 1
ATOM 2158 N N . VAL B 1 91 ? -13.938 -5.031 -9.094 1 98.38 91 VAL B N 1
ATOM 2159 C CA . VAL B 1 91 ? -12.719 -4.5 -8.492 1 98.38 91 VAL B CA 1
ATOM 2160 C C . VAL B 1 91 ? -12 -3.605 -9.492 1 98.38 91 VAL B C 1
ATOM 2162 O O . VAL B 1 91 ? -11.555 -2.508 -9.148 1 98.38 91 VAL B O 1
ATOM 2165 N N . SER B 1 92 ? -11.906 -4.074 -10.766 1 98.19 92 SER B N 1
ATOM 2166 C CA . SER B 1 92 ? -11.273 -3.264 -11.797 1 98.19 92 SER B CA 1
ATOM 2167 C C . SER B 1 92 ? -12.016 -1.952 -12.008 1 98.19 92 SER B C 1
ATOM 2169 O O . SER B 1 92 ? -11.398 -0.898 -12.172 1 98.19 92 SER B O 1
ATOM 2171 N N . ARG B 1 93 ? -13.312 -2.008 -11.984 1 97.25 93 ARG B N 1
ATOM 2172 C CA . ARG B 1 93 ? -14.133 -0.81 -12.148 1 97.25 93 ARG B CA 1
ATOM 2173 C C . ARG B 1 93 ? -13.953 0.136 -10.961 1 97.25 93 ARG B C 1
ATOM 2175 O O . ARG B 1 93 ? -13.766 1.34 -11.148 1 97.25 93 ARG B O 1
ATOM 2182 N N . TYR B 1 94 ? -14.023 -0.379 -9.781 1 98.06 94 TYR B N 1
ATOM 2183 C CA . TYR B 1 94 ? -13.93 0.446 -8.578 1 98.06 94 TYR B CA 1
ATOM 2184 C C . TYR B 1 94 ? -12.602 1.178 -8.523 1 98.06 94 TYR B C 1
ATOM 2186 O O . TYR B 1 94 ? -12.547 2.371 -8.219 1 98.06 94 TYR B O 1
ATOM 2194 N N . PHE B 1 95 ? -11.523 0.4 -8.82 1 98.12 95 PHE B N 1
ATOM 2195 C CA . PHE B 1 95 ? -10.18 0.958 -8.664 1 98.12 95 PHE B CA 1
ATOM 2196 C C . PHE B 1 95 ? -9.719 1.623 -9.953 1 98.12 95 PHE B C 1
ATOM 2198 O O . PHE B 1 95 ? -8.539 1.957 -10.102 1 98.12 95 PHE B O 1
ATOM 2205 N N . LEU B 1 96 ? -10.672 1.812 -10.961 1 97.06 96 LEU B N 1
ATOM 2206 C CA . LEU B 1 96 ? -10.383 2.467 -12.234 1 97.06 96 LEU B CA 1
ATOM 2207 C C . LEU B 1 96 ? -9.141 1.866 -12.883 1 97.06 96 LEU B C 1
ATOM 2209 O O . LEU B 1 96 ? -8.211 2.592 -13.25 1 97.06 96 LEU B O 1
ATOM 2213 N N . SER B 1 97 ? -9.102 0.558 -12.906 1 95.44 97 SER B N 1
ATOM 2214 C CA . SER B 1 97 ? -8.031 -0.234 -13.508 1 95.44 97 SER B CA 1
ATOM 2215 C C . SER B 1 97 ? -6.668 0.173 -12.969 1 95.44 97 SER B C 1
ATOM 2217 O O . SER B 1 97 ? -5.711 0.313 -13.734 1 95.44 97 SER B O 1
ATOM 2219 N N . GLY B 1 98 ? -6.602 0.436 -11.68 1 95.44 98 GLY B N 1
ATOM 2220 C CA . GLY B 1 98 ? -5.336 0.672 -11.008 1 95.44 98 GLY B CA 1
ATOM 2221 C C . GLY B 1 98 ? -5.02 2.145 -10.828 1 95.44 98 GLY B C 1
ATOM 2222 O O . GLY B 1 98 ? -3.992 2.5 -10.25 1 95.44 98 GLY B O 1
ATOM 2223 N N . GLN B 1 99 ? -5.879 3.049 -11.188 1 95.25 99 GLN B N 1
ATOM 2224 C CA . GLN B 1 99 ? -5.652 4.488 -11.078 1 95.25 99 GLN B CA 1
ATOM 2225 C C . GLN B 1 99 ? -6.121 5.02 -9.734 1 95.25 99 GLN B C 1
ATOM 2227 O O . GLN B 1 99 ? -5.711 6.105 -9.312 1 95.25 99 GLN B O 1
ATOM 2232 N N . ARG B 1 100 ? -7.055 4.348 -9.102 1 96.62 100 ARG B N 1
ATOM 2233 C CA . ARG B 1 100 ? -7.586 4.734 -7.801 1 96.62 100 ARG B CA 1
ATOM 2234 C C . ARG B 1 100 ? -7.012 3.857 -6.691 1 96.62 100 ARG B C 1
ATOM 2236 O O . ARG B 1 100 ? -7.012 2.629 -6.805 1 96.62 100 ARG B O 1
ATOM 2243 N N . VAL B 1 101 ? -6.484 4.488 -5.68 1 97.06 101 VAL B N 1
ATOM 2244 C CA . VAL B 1 101 ? -5.863 3.727 -4.602 1 97.06 101 VAL B CA 1
ATOM 2245 C C . VAL B 1 101 ? -6.941 3.08 -3.732 1 97.06 101 VAL B C 1
ATOM 2247 O O . VAL B 1 101 ? -8.078 3.562 -3.682 1 97.06 101 VAL B O 1
ATOM 2250 N N . CYS B 1 102 ? -6.582 1.993 -3.158 1 98.31 102 CYS B N 1
ATOM 2251 C CA . CYS B 1 102 ? -7.418 1.412 -2.113 1 98.31 102 CYS B CA 1
ATOM 2252 C C . CYS B 1 102 ? -7.293 2.199 -0.814 1 98.31 102 CYS B C 1
ATOM 2254 O O . CYS B 1 102 ? -6.293 2.082 -0.106 1 98.31 102 CYS B O 1
ATOM 2256 N N . LEU B 1 103 ? -8.305 2.959 -0.46 1 98.06 103 LE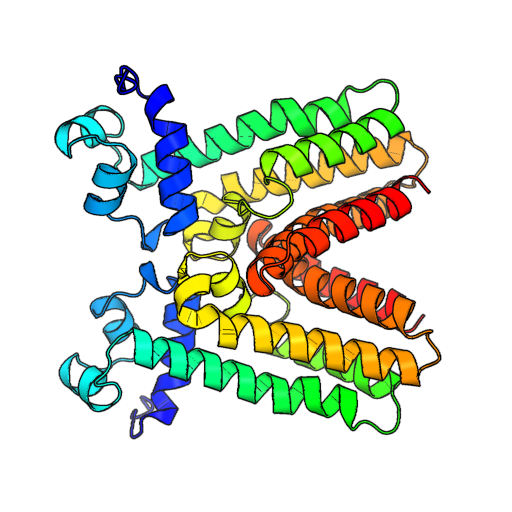U B N 1
ATOM 2257 C CA . LEU B 1 103 ? -8.258 3.818 0.717 1 98.06 103 LEU B CA 1
ATOM 2258 C C . LEU B 1 103 ? -8.016 3 1.981 1 98.06 103 LEU B C 1
ATOM 2260 O O . LEU B 1 103 ? -7.227 3.395 2.84 1 98.06 103 LEU B O 1
ATOM 2264 N N . VAL B 1 104 ? -8.688 1.866 2.107 1 98.44 104 VAL B N 1
ATOM 2265 C CA . VAL B 1 104 ? -8.547 1.021 3.289 1 98.44 104 VAL B CA 1
ATOM 2266 C C . VAL B 1 104 ? -7.121 0.479 3.367 1 98.44 104 VAL B C 1
ATOM 2268 O O . VAL B 1 104 ? -6.551 0.374 4.457 1 98.44 104 VAL B O 1
ATOM 2271 N N . GLY B 1 105 ? -6.539 0.125 2.191 1 97.88 105 GLY B N 1
ATOM 2272 C CA . GLY B 1 105 ? -5.145 -0.279 2.139 1 97.88 105 GLY B CA 1
ATOM 2273 C C . GLY B 1 105 ? -4.191 0.811 2.592 1 97.88 105 GLY B C 1
ATOM 2274 O O . GLY B 1 105 ? -3.236 0.542 3.324 1 97.88 105 GLY B O 1
ATOM 2275 N N . VAL B 1 106 ? -4.461 2.039 2.17 1 96.88 106 VAL B N 1
ATOM 2276 C CA . VAL B 1 106 ? -3.65 3.184 2.576 1 96.88 106 VAL B CA 1
ATOM 2277 C C . VAL B 1 106 ? -3.723 3.357 4.094 1 96.88 106 VAL B C 1
ATOM 2279 O O . VAL B 1 106 ? -2.703 3.59 4.746 1 96.88 106 VAL B O 1
ATOM 2282 N N . PHE B 1 107 ? -4.961 3.217 4.684 1 97.06 107 PHE B N 1
ATOM 2283 C CA . PHE B 1 107 ? -5.129 3.334 6.129 1 97.06 107 PHE B CA 1
ATOM 2284 C C . PHE B 1 107 ? -4.402 2.203 6.848 1 97.06 107 PHE B C 1
ATOM 2286 O O . PHE B 1 107 ? -3.863 2.4 7.938 1 97.06 107 PHE B O 1
ATOM 2293 N N . ALA B 1 108 ? -4.395 1.045 6.227 1 96.94 108 ALA B N 1
ATOM 2294 C CA . ALA B 1 108 ? -3.701 -0.099 6.812 1 96.94 108 ALA B CA 1
ATOM 2295 C C . ALA B 1 108 ? -2.203 0.167 6.926 1 96.94 108 ALA B C 1
ATOM 2297 O O . ALA B 1 108 ? -1.551 -0.299 7.863 1 96.94 108 ALA B O 1
ATOM 2298 N N . LEU B 1 109 ? -1.648 0.918 6.031 1 96 109 LEU B N 1
ATOM 2299 C CA . LEU B 1 109 ? -0.213 1.171 5.973 1 96 109 LEU B CA 1
ATOM 2300 C C . LEU B 1 109 ? 0.179 2.293 6.93 1 96 109 LEU B C 1
ATOM 2302 O O . LEU B 1 109 ? 1.319 2.344 7.398 1 96 109 LEU B O 1
ATOM 2306 N N . GLY B 1 110 ? -0.727 3.152 7.234 1 91.38 110 GLY B N 1
ATOM 2307 C CA . GLY B 1 110 ? -0.441 4.289 8.094 1 91.38 110 GLY B CA 1
ATOM 2308 C C . GLY B 1 110 ? -0.746 4.02 9.555 1 91.38 110 GLY B C 1
ATOM 2309 O O . GLY B 1 110 ? -1.143 2.91 9.922 1 91.38 110 GLY B O 1
ATOM 2310 N N . ASN B 1 111 ? -0.431 5.035 10.352 1 86.25 111 ASN B N 1
ATOM 2311 C CA . ASN B 1 111 ? -0.709 4.934 11.781 1 86.25 111 ASN B CA 1
ATOM 2312 C C . ASN B 1 111 ? -2.209 4.902 12.062 1 86.25 111 ASN B C 1
ATOM 2314 O O . ASN B 1 111 ? -2.635 4.551 13.164 1 86.25 111 ASN B O 1
ATOM 2318 N N . GLU B 1 112 ? -3.021 5.176 11.078 1 83.5 112 GLU B N 1
ATOM 2319 C CA . GLU B 1 112 ? -4.48 5.141 11.141 1 83.5 112 GLU B CA 1
ATOM 2320 C C . GLU B 1 112 ? -4.984 3.736 11.445 1 83.5 112 GLU B C 1
ATOM 2322 O O . GLU B 1 112 ? -6.086 3.57 11.977 1 83.5 112 GLU B O 1
ATOM 2327 N N . ARG B 1 113 ? -4.195 2.82 11.102 1 82.69 113 ARG B N 1
ATOM 2328 C CA . ARG B 1 113 ? -4.57 1.431 11.336 1 82.69 113 ARG B CA 1
ATOM 2329 C C . ARG B 1 113 ? -4.945 1.2 12.797 1 82.69 113 ARG B C 1
ATOM 2331 O O . ARG B 1 113 ? -5.887 0.466 13.094 1 82.69 113 ARG B O 1
ATOM 2338 N N . ASP B 1 114 ? -4.293 1.85 13.703 1 85 114 ASP B N 1
ATOM 2339 C CA . ASP B 1 114 ? -4.598 1.644 15.109 1 85 114 ASP B CA 1
ATOM 2340 C C . ASP B 1 114 ? -5.938 2.281 15.484 1 85 114 ASP B C 1
ATOM 2342 O O . ASP B 1 114 ? -6.734 1.688 16.219 1 85 114 ASP B O 1
ATOM 2346 N N . ARG B 1 115 ? -6.242 3.42 14.898 1 90.06 115 ARG B N 1
ATOM 2347 C CA . ARG B 1 115 ? -7.465 4.164 15.188 1 90.06 115 ARG B CA 1
ATOM 2348 C C . ARG B 1 115 ? -8.672 3.498 14.547 1 90.06 115 ARG B C 1
ATOM 2350 O O . ARG B 1 115 ? -9.773 3.523 15.109 1 90.06 115 ARG B O 1
ATOM 2357 N N . PHE B 1 116 ? -8.43 2.926 13.43 1 97 116 PHE B N 1
ATOM 2358 C CA . PHE B 1 116 ? -9.523 2.34 12.656 1 97 116 PHE B CA 1
ATOM 2359 C C . PHE B 1 116 ? -9.297 0.847 12.453 1 97 116 PHE B C 1
ATOM 2361 O O . PHE B 1 116 ? -9.727 0.281 11.445 1 97 116 PHE B O 1
ATOM 2368 N N . ALA B 1 117 ? -8.609 0.245 13.398 1 96.31 117 ALA B N 1
ATOM 2369 C CA . ALA B 1 117 ? -8.109 -1.122 13.281 1 96.31 117 ALA B CA 1
ATOM 2370 C C . ALA B 1 117 ? -9.234 -2.094 12.945 1 96.31 117 ALA B C 1
ATOM 2372 O O . ALA B 1 117 ? -9.094 -2.932 12.055 1 96.31 117 ALA B O 1
ATOM 2373 N N . VAL B 1 118 ? -10.344 -2.004 13.602 1 97.62 118 VAL B N 1
ATOM 2374 C CA . VAL B 1 118 ? -11.445 -2.947 13.445 1 97.62 118 VAL B CA 1
ATOM 2375 C C . VAL B 1 118 ? -12.031 -2.824 12.039 1 97.62 118 VAL B C 1
ATOM 2377 O O . VAL B 1 118 ? -12.25 -3.83 11.359 1 97.62 118 VAL B O 1
ATOM 2380 N N . MET B 1 119 ? -12.258 -1.584 11.562 1 98.12 119 MET B N 1
ATOM 2381 C CA . MET B 1 119 ? -12.852 -1.355 10.25 1 98.12 119 MET B CA 1
ATOM 2382 C C . MET B 1 119 ? -11.922 -1.828 9.141 1 98.12 119 MET B C 1
ATOM 2384 O O . MET B 1 119 ? -12.367 -2.436 8.164 1 98.12 119 MET B O 1
ATOM 2388 N N . VAL B 1 120 ? -10.648 -1.57 9.297 1 98.31 120 VAL B N 1
ATOM 2389 C CA . VAL B 1 120 ? -9.656 -1.983 8.312 1 98.31 120 VAL B CA 1
ATOM 2390 C C . VAL B 1 120 ? -9.57 -3.508 8.273 1 98.31 120 VAL B C 1
ATOM 2392 O O . VAL B 1 120 ? -9.664 -4.113 7.199 1 98.31 120 VAL B O 1
ATOM 2395 N N . ARG B 1 121 ? -9.461 -4.109 9.414 1 98.19 121 ARG B N 1
ATOM 2396 C CA . ARG B 1 121 ? -9.359 -5.562 9.508 1 98.19 121 ARG B CA 1
ATOM 2397 C C . ARG B 1 121 ? -10.609 -6.234 8.938 1 98.19 121 ARG B C 1
ATOM 2399 O O . ARG B 1 121 ? -10.508 -7.195 8.172 1 98.19 121 ARG B O 1
ATOM 2406 N N . ASP B 1 122 ? -11.742 -5.762 9.273 1 98.19 122 ASP B N 1
ATOM 2407 C CA . ASP B 1 122 ? -13.008 -6.359 8.852 1 98.19 122 ASP B CA 1
ATOM 2408 C C . ASP B 1 122 ? -13.148 -6.316 7.332 1 98.19 122 ASP B C 1
ATOM 2410 O O . ASP B 1 122 ? -13.648 -7.266 6.723 1 98.19 122 ASP B O 1
ATOM 2414 N N . TYR B 1 123 ? -12.758 -5.234 6.746 1 98.44 123 TYR B N 1
ATOM 2415 C CA . TYR B 1 123 ? -12.82 -5.066 5.297 1 98.44 123 TYR B CA 1
ATOM 2416 C C . TYR B 1 123 ? -12.023 -6.156 4.586 1 98.44 123 TYR B C 1
ATOM 2418 O O . TYR B 1 123 ? -12.555 -6.852 3.713 1 98.44 123 TYR B O 1
ATOM 2426 N N . PHE B 1 124 ? -10.805 -6.383 4.973 1 98.69 124 PHE B N 1
ATOM 2427 C CA . PHE B 1 124 ? -9.945 -7.34 4.289 1 98.69 124 PHE B CA 1
ATOM 2428 C C . PHE B 1 124 ? -10.32 -8.766 4.664 1 98.69 124 PHE B C 1
ATOM 2430 O O . PHE B 1 124 ? -10.281 -9.664 3.82 1 98.69 124 PHE B O 1
ATOM 2437 N N . THR B 1 125 ? -10.664 -8.961 5.934 1 98.44 125 THR B N 1
ATOM 2438 C CA . THR B 1 125 ? -11.102 -10.289 6.359 1 98.44 125 THR B CA 1
ATOM 2439 C C . THR B 1 125 ? -12.352 -10.719 5.59 1 98.44 125 THR B C 1
ATOM 2441 O O . THR B 1 125 ? -12.438 -11.852 5.117 1 98.44 125 THR B O 1
ATOM 2444 N N . ALA B 1 126 ? -13.297 -9.82 5.484 1 98.5 126 ALA B N 1
ATOM 2445 C CA . ALA B 1 126 ? -14.531 -10.117 4.762 1 98.5 126 ALA B CA 1
ATOM 2446 C C . ALA B 1 126 ? -14.242 -10.461 3.303 1 98.5 126 ALA B C 1
ATOM 2448 O O . ALA B 1 126 ? -14.844 -11.383 2.746 1 98.5 126 ALA B O 1
ATOM 2449 N N . TRP B 1 127 ? -13.336 -9.719 2.656 1 98.69 127 TRP B N 1
ATOM 2450 C CA . TRP B 1 127 ? -12.961 -9.969 1.269 1 98.69 127 TRP B CA 1
ATOM 2451 C C . TRP B 1 127 ? -12.328 -11.344 1.114 1 98.69 127 TRP B C 1
ATOM 2453 O O . TRP B 1 127 ? -12.758 -12.148 0.279 1 98.69 127 TRP B O 1
ATOM 2463 N N . ILE B 1 128 ? -11.344 -11.648 1.949 1 98.44 128 ILE B N 1
ATOM 2464 C CA . ILE B 1 128 ? -10.633 -12.914 1.9 1 98.44 128 ILE B CA 1
ATOM 2465 C C . ILE B 1 128 ? -11.602 -14.062 2.162 1 98.44 128 ILE B C 1
ATOM 2467 O O . ILE B 1 128 ? -11.594 -15.07 1.446 1 98.44 128 ILE B O 1
ATOM 2471 N N . ASP B 1 129 ? -12.477 -13.883 3.174 1 98.19 129 ASP B N 1
ATOM 2472 C CA . ASP B 1 129 ? -13.445 -14.914 3.52 1 98.19 129 ASP B CA 1
ATOM 2473 C C . ASP B 1 129 ? -14.414 -15.18 2.365 1 98.19 129 ASP B C 1
ATOM 2475 O O . ASP B 1 129 ? -14.719 -16.328 2.049 1 98.19 129 ASP B O 1
ATOM 2479 N N . ALA B 1 130 ? -14.93 -14.133 1.798 1 98.5 130 ALA B N 1
ATOM 2480 C CA . ALA B 1 130 ? -15.891 -14.273 0.702 1 98.5 130 ALA B CA 1
ATOM 2481 C C . ALA B 1 130 ? -15.258 -14.984 -0.491 1 98.5 130 ALA B C 1
ATOM 2483 O O . ALA B 1 130 ? -15.852 -15.891 -1.072 1 98.5 130 ALA B O 1
ATOM 2484 N N . LEU B 1 131 ? -14.047 -14.555 -0.885 1 98.56 131 LEU B N 1
ATOM 2485 C CA . LEU B 1 131 ? -13.367 -15.18 -2.016 1 98.56 131 LEU B CA 1
ATOM 2486 C C . LEU B 1 131 ? -13.031 -16.641 -1.714 1 98.56 131 LEU B C 1
ATOM 2488 O O . LEU B 1 131 ? -13.203 -17.5 -2.57 1 98.56 131 LEU B O 1
ATOM 2492 N N . ALA B 1 132 ? -12.508 -16.891 -0.478 1 98.25 132 ALA B N 1
ATOM 2493 C CA . ALA B 1 132 ? -12.203 -18.266 -0.084 1 98.25 132 ALA B CA 1
ATOM 2494 C C . ALA B 1 132 ? -13.445 -19.156 -0.175 1 98.25 132 ALA B C 1
ATOM 2496 O O . ALA B 1 132 ? -13.383 -20.266 -0.68 1 98.25 132 ALA B O 1
ATOM 2497 N N . SER B 1 133 ? -14.547 -18.641 0.33 1 97.94 133 SER B N 1
ATOM 2498 C CA . SER B 1 133 ? -15.797 -19.391 0.288 1 97.94 133 SER B CA 1
ATOM 2499 C C . SER B 1 133 ? -16.203 -19.703 -1.147 1 97.94 133 SER B C 1
ATOM 2501 O O . SER B 1 133 ? -16.656 -20.812 -1.445 1 97.94 133 SER B O 1
ATOM 2503 N N . ALA B 1 134 ? -16.109 -18.719 -2.039 1 98.19 134 ALA B N 1
ATOM 2504 C CA . ALA B 1 134 ? -16.422 -18.938 -3.449 1 98.19 134 ALA B CA 1
ATOM 2505 C C . ALA B 1 134 ? -15.508 -19.984 -4.066 1 98.19 134 ALA B C 1
ATOM 2507 O O . ALA B 1 134 ? -15.953 -20.828 -4.844 1 98.19 134 ALA B O 1
ATOM 2508 N N . LEU B 1 135 ? -14.195 -19.938 -3.73 1 98.06 135 LEU B N 1
ATOM 2509 C CA . LEU B 1 135 ? -13.227 -20.891 -4.27 1 98.06 135 LEU B CA 1
ATOM 2510 C C . LEU B 1 135 ? -13.531 -22.312 -3.797 1 98.06 135 LEU B C 1
ATOM 2512 O O . LEU B 1 135 ? -13.375 -23.266 -4.559 1 98.06 135 LEU B O 1
ATOM 2516 N N . VAL B 1 136 ? -13.953 -22.484 -2.564 1 97.56 136 VAL B N 1
ATOM 2517 C CA . VAL B 1 136 ? -14.359 -23.797 -2.062 1 97.56 136 VAL B CA 1
ATOM 2518 C C . VAL B 1 136 ? -15.523 -24.328 -2.887 1 97.56 136 VAL B C 1
ATOM 2520 O O . VAL B 1 136 ? -15.562 -25.516 -3.232 1 97.56 136 VAL B O 1
ATOM 2523 N N . ARG B 1 137 ? -16.438 -23.484 -3.268 1 96.88 137 ARG B N 1
ATOM 2524 C CA . ARG B 1 137 ? -17.609 -23.875 -4.039 1 96.88 137 ARG B CA 1
ATOM 2525 C C . ARG B 1 137 ? -17.219 -24.266 -5.465 1 96.88 137 ARG B C 1
ATOM 2527 O O . ARG B 1 137 ? -18 -24.906 -6.172 1 96.88 137 ARG B O 1
ATOM 2534 N N . THR B 1 138 ? -16.078 -23.812 -5.93 1 96.25 138 THR B N 1
ATOM 2535 C CA . THR B 1 138 ? -15.602 -24.234 -7.246 1 96.25 138 THR B CA 1
ATOM 2536 C C . THR B 1 138 ? -14.867 -25.578 -7.156 1 96.25 138 THR B C 1
ATOM 2538 O O . THR B 1 138 ? -14.445 -26.125 -8.172 1 96.25 138 THR B O 1
ATOM 2541 N N . GLY B 1 139 ? -14.578 -26.078 -5.93 1 96 139 GLY B N 1
ATOM 2542 C CA . GLY B 1 139 ? -14 -27.406 -5.773 1 96 139 GLY B CA 1
ATOM 2543 C C . GLY B 1 139 ? -12.648 -27.391 -5.086 1 96 139 GLY B C 1
ATOM 2544 O O . GLY B 1 139 ? -12.039 -28.438 -4.867 1 96 139 GLY B O 1
ATOM 2545 N N . ARG B 1 140 ? -12.188 -26.203 -4.676 1 97 140 ARG B N 1
ATOM 2546 C CA . ARG B 1 140 ? -10.898 -26.125 -3.994 1 97 140 ARG B CA 1
ATOM 2547 C C . ARG B 1 140 ? -11.023 -26.562 -2.541 1 97 140 ARG B C 1
ATOM 2549 O O . ARG B 1 140 ? -12.047 -26.328 -1.896 1 97 140 ARG B O 1
ATOM 2556 N N . LYS B 1 141 ? -9.945 -27.219 -2.084 1 97.81 141 LYS B N 1
ATOM 2557 C CA . LYS B 1 141 ? -9.891 -27.531 -0.659 1 97.81 141 LYS B CA 1
ATOM 2558 C C . LYS B 1 141 ? -9.844 -26.266 0.183 1 97.81 141 LYS B C 1
ATOM 2560 O O . LYS B 1 141 ? -9.219 -25.281 -0.211 1 97.81 141 LYS B O 1
ATOM 2565 N N . PRO B 1 142 ? -10.477 -26.219 1.382 1 97.75 142 PRO B N 1
ATOM 2566 C CA . PRO B 1 142 ? -10.602 -25.016 2.203 1 97.75 142 PRO B CA 1
ATOM 2567 C C . PRO B 1 142 ? -9.258 -24.344 2.482 1 97.75 142 PRO B C 1
ATOM 2569 O O . PRO B 1 142 ? -9.133 -23.125 2.357 1 97.75 142 PRO B O 1
ATOM 2572 N N . LYS B 1 143 ? -8.258 -25.078 2.801 1 97.38 143 LYS B N 1
ATOM 2573 C CA . LYS B 1 143 ? -6.953 -24.516 3.105 1 97.38 143 LYS B CA 1
ATOM 2574 C C . LYS B 1 143 ? -6.344 -23.844 1.875 1 97.38 143 LYS B C 1
ATOM 2576 O O . LYS B 1 143 ? -5.797 -22.75 1.965 1 97.38 143 LYS B O 1
ATOM 2581 N N . GLU B 1 144 ? -6.418 -24.531 0.783 1 96.75 144 GLU B N 1
ATOM 2582 C CA . GLU B 1 144 ? -5.926 -23.984 -0.476 1 96.75 144 GLU B CA 1
ATOM 2583 C C . GLU B 1 144 ? -6.727 -22.75 -0.881 1 96.75 144 GLU B C 1
ATOM 2585 O O . GLU B 1 144 ? -6.156 -21.766 -1.364 1 96.75 144 GLU B O 1
ATOM 2590 N N . ALA B 1 145 ? -8.078 -22.828 -0.671 1 97.94 145 ALA B N 1
ATOM 2591 C CA . ALA B 1 145 ? -8.961 -21.719 -1.008 1 97.94 145 ALA B CA 1
ATOM 2592 C C . ALA B 1 145 ? -8.594 -20.469 -0.22 1 97.94 145 ALA B C 1
ATOM 2594 O O . ALA B 1 145 ? -8.531 -19.375 -0.782 1 97.94 145 ALA B O 1
ATOM 2595 N N . ARG B 1 146 ? -8.352 -20.641 1.025 1 97.62 146 ARG B N 1
ATOM 2596 C CA . ARG B 1 146 ? -7.996 -19.5 1.866 1 97.62 146 ARG B CA 1
ATOM 2597 C C . ARG B 1 146 ? -6.641 -18.922 1.461 1 97.62 146 ARG B C 1
ATOM 2599 O O . ARG B 1 146 ? -6.477 -17.703 1.39 1 97.62 146 ARG B O 1
ATOM 2606 N N . MET B 1 147 ? -5.707 -19.781 1.196 1 96.75 147 MET B N 1
ATOM 2607 C CA . MET B 1 147 ? -4.387 -19.344 0.754 1 96.75 147 MET B CA 1
ATOM 2608 C C . MET B 1 147 ? -4.484 -18.547 -0.54 1 96.75 147 MET B C 1
ATOM 2610 O O . MET B 1 147 ? -3.877 -17.484 -0.661 1 96.75 147 MET B O 1
ATOM 2614 N N . LEU B 1 148 ? -5.242 -19.062 -1.491 1 97.25 148 LEU B N 1
ATOM 2615 C CA . LEU B 1 148 ? -5.414 -18.391 -2.773 1 97.25 148 LEU B CA 1
ATOM 2616 C C . LEU B 1 148 ? -6.129 -17.047 -2.592 1 97.25 148 LEU B C 1
ATOM 2618 O O . LEU B 1 148 ? -5.785 -16.062 -3.244 1 97.25 148 LEU B O 1
ATOM 2622 N N . ALA B 1 149 ? -7.141 -17.016 -1.723 1 98.44 149 ALA B N 1
ATOM 2623 C CA . ALA B 1 149 ? -7.879 -15.781 -1.454 1 98.44 149 ALA B CA 1
ATOM 2624 C C . ALA B 1 149 ? -6.957 -14.711 -0.885 1 98.44 149 ALA B C 1
ATOM 2626 O O . ALA B 1 149 ? -6.988 -13.555 -1.325 1 98.44 149 ALA B O 1
ATOM 2627 N N . GLU B 1 150 ? -6.109 -15.078 0.079 1 98.25 150 GLU B N 1
ATOM 2628 C CA . GLU B 1 150 ? -5.148 -14.148 0.665 1 98.25 150 GLU B CA 1
ATOM 2629 C C . GLU B 1 150 ? -4.156 -13.648 -0.38 1 98.25 150 GLU B C 1
ATOM 2631 O O . GLU B 1 150 ? -3.848 -12.453 -0.433 1 98.25 150 GLU B O 1
ATOM 2636 N N . GLU B 1 151 ? -3.709 -14.562 -1.177 1 97.62 151 GLU B N 1
ATOM 2637 C CA . GLU B 1 151 ? -2.754 -14.219 -2.225 1 97.62 151 GLU B CA 1
ATOM 2638 C C . GLU B 1 151 ? -3.355 -13.219 -3.215 1 97.62 151 GLU B C 1
ATOM 2640 O O . GLU B 1 151 ? -2.701 -12.25 -3.6 1 97.62 151 GLU B O 1
ATOM 2645 N N . VAL B 1 152 ? -4.578 -13.461 -3.627 1 98.56 152 VAL B N 1
ATOM 2646 C CA . VAL B 1 152 ? -5.203 -12.633 -4.652 1 98.56 152 VAL B CA 1
ATOM 2647 C C . VAL B 1 152 ? -5.578 -11.273 -4.062 1 98.56 152 VAL B C 1
ATOM 2649 O O . VAL B 1 152 ? -5.316 -10.234 -4.672 1 98.56 152 VAL B O 1
ATOM 2652 N N . VAL B 1 153 ? -6.223 -11.258 -2.863 1 98.81 153 VAL B N 1
ATOM 2653 C CA . VAL B 1 153 ? -6.586 -10 -2.232 1 98.81 153 VAL B CA 1
ATOM 2654 C C . VAL B 1 153 ? -5.328 -9.172 -1.972 1 98.81 153 VAL B C 1
ATOM 2656 O O . VAL B 1 153 ? -5.285 -7.977 -2.281 1 98.81 153 VAL B O 1
ATOM 2659 N N . GLY B 1 154 ? -4.258 -9.828 -1.426 1 98.62 154 GLY B N 1
ATOM 2660 C CA . GLY B 1 154 ? -2.969 -9.164 -1.29 1 98.62 154 GLY B CA 1
ATOM 2661 C C . GLY B 1 154 ? -2.369 -8.75 -2.621 1 98.62 154 GLY B C 1
ATOM 2662 O O . GLY B 1 154 ? -1.826 -7.648 -2.744 1 98.62 154 GLY B O 1
ATOM 2663 N N . GLY B 1 155 ? -2.463 -9.641 -3.598 1 98.62 155 GLY B N 1
ATOM 2664 C CA . GLY B 1 155 ? -1.972 -9.344 -4.934 1 98.62 155 GLY B CA 1
ATOM 2665 C C . GLY B 1 155 ? -2.619 -8.125 -5.555 1 98.62 155 GLY B C 1
ATOM 2666 O O . GLY B 1 155 ? -1.962 -7.355 -6.258 1 98.62 155 GLY B O 1
ATOM 2667 N N . ILE B 1 156 ? -3.918 -7.961 -5.355 1 98.75 156 ILE B N 1
ATOM 2668 C CA . ILE B 1 156 ? -4.633 -6.793 -5.852 1 98.75 156 ILE B CA 1
ATOM 2669 C C . ILE B 1 156 ? -4.055 -5.527 -5.223 1 98.75 156 ILE B C 1
ATOM 2671 O O . ILE B 1 156 ? -3.789 -4.543 -5.918 1 98.75 156 ILE B O 1
ATOM 2675 N N . GLN B 1 157 ? -3.873 -5.547 -3.91 1 98.69 157 GLN B N 1
ATOM 2676 C CA . GLN B 1 157 ? -3.26 -4.41 -3.232 1 98.69 157 GLN B CA 1
ATOM 2677 C C . GLN B 1 157 ? -1.871 -4.117 -3.797 1 98.69 157 GLN B C 1
ATOM 2679 O O . GLN B 1 157 ? -1.511 -2.955 -4 1 98.69 157 GLN B O 1
ATOM 2684 N N . GLY B 1 158 ? -1.056 -5.168 -4.035 1 98.69 158 GLY B N 1
ATOM 2685 C CA . GLY B 1 158 ? 0.265 -4.996 -4.621 1 98.69 158 GLY B CA 1
ATOM 2686 C C . GLY B 1 158 ? 0.225 -4.449 -6.035 1 98.69 158 GLY B C 1
ATOM 2687 O O . GLY B 1 158 ? 1.073 -3.641 -6.418 1 98.69 158 GLY B O 1
ATOM 2688 N N . ALA B 1 159 ? -0.74 -4.906 -6.82 1 98.75 159 ALA B N 1
ATOM 2689 C CA . ALA B 1 159 ? -0.908 -4.414 -8.188 1 98.75 159 ALA B CA 1
ATOM 2690 C C . ALA B 1 159 ? -1.258 -2.928 -8.195 1 98.75 159 ALA B C 1
ATOM 2692 O O . ALA B 1 159 ? -0.84 -2.191 -9.094 1 98.75 159 ALA B O 1
ATOM 2693 N N . LEU B 1 160 ? -2.066 -2.512 -7.223 1 98.56 160 LEU B N 1
ATOM 2694 C CA . LEU B 1 160 ? -2.383 -1.094 -7.102 1 98.56 160 LEU B CA 1
ATOM 2695 C C . LEU B 1 160 ? -1.124 -0.276 -6.832 1 98.56 160 LEU B C 1
ATOM 2697 O O . LEU B 1 160 ? -0.916 0.771 -7.449 1 98.56 160 LEU B O 1
ATOM 2701 N N . VAL B 1 161 ? -0.239 -0.76 -5.961 1 98.44 161 VAL B N 1
ATOM 2702 C CA . VAL B 1 161 ? 1.014 -0.081 -5.648 1 98.44 161 VAL B CA 1
ATOM 2703 C C . VAL B 1 161 ? 1.87 0.031 -6.906 1 98.44 161 VAL B C 1
ATOM 2705 O O . VAL B 1 161 ? 2.35 1.115 -7.246 1 98.44 161 VAL B O 1
ATOM 2708 N N . LEU B 1 162 ? 2.02 -1.03 -7.613 1 98.44 162 LEU B N 1
ATOM 2709 C CA . LEU B 1 162 ? 2.912 -1.05 -8.766 1 98.44 162 LEU B CA 1
ATOM 2710 C C . LEU B 1 162 ? 2.344 -0.213 -9.906 1 98.44 162 LEU B C 1
ATOM 2712 O O . LEU B 1 162 ? 3.092 0.451 -10.625 1 98.44 162 LEU B O 1
ATOM 2716 N N . ALA B 1 163 ? 1.014 -0.321 -10.141 1 98.06 163 ALA B N 1
ATOM 2717 C CA . ALA B 1 163 ? 0.397 0.474 -11.195 1 98.06 163 ALA B CA 1
ATOM 2718 C C . ALA B 1 163 ? 0.67 1.962 -10.992 1 98.06 163 ALA B C 1
ATOM 2720 O O . ALA B 1 163 ? 0.996 2.674 -11.945 1 98.06 163 ALA B O 1
ATOM 2721 N N . ARG B 1 164 ? 0.614 2.396 -9.797 1 96.94 164 ARG B N 1
ATOM 2722 C CA . ARG B 1 164 ? 0.85 3.801 -9.477 1 96.94 164 ARG B CA 1
ATOM 2723 C C . ARG B 1 164 ? 2.34 4.125 -9.5 1 96.94 164 ARG B C 1
ATOM 2725 O O . ARG B 1 164 ? 2.748 5.148 -10.055 1 96.94 164 ARG B O 1
ATOM 2732 N N . ALA B 1 165 ? 3.129 3.25 -8.914 1 97.44 165 ALA B N 1
ATOM 2733 C CA . ALA B 1 165 ? 4.574 3.467 -8.844 1 97.44 165 ALA B CA 1
ATOM 2734 C C . ALA B 1 165 ? 5.172 3.592 -10.242 1 97.44 165 ALA B C 1
ATOM 2736 O O . ALA B 1 165 ? 6.066 4.41 -10.469 1 97.44 165 ALA B O 1
ATOM 2737 N N . LEU B 1 166 ? 4.633 2.797 -11.117 1 97.44 166 LEU B N 1
ATOM 2738 C CA . LEU B 1 166 ? 5.203 2.725 -12.461 1 97.44 166 LEU B CA 1
ATOM 2739 C C . LEU B 1 166 ? 4.426 3.609 -13.43 1 97.44 166 LEU B C 1
ATOM 2741 O O . LEU B 1 166 ? 4.832 3.779 -14.578 1 97.44 166 LEU B O 1
ATOM 2745 N N . ASP B 1 167 ? 3.35 4.176 -13.008 1 94.62 167 ASP B N 1
ATOM 2746 C CA . ASP B 1 167 ? 2.445 4.98 -13.82 1 94.62 167 ASP B CA 1
ATOM 2747 C C . ASP B 1 167 ? 1.991 4.215 -15.062 1 94.62 167 ASP B C 1
ATOM 2749 O O . ASP B 1 167 ? 2.088 4.723 -16.188 1 94.62 167 ASP B O 1
ATOM 2753 N N . GLN B 1 168 ? 1.641 2.984 -14.797 1 94.75 168 GLN B N 1
ATOM 2754 C CA . GLN B 1 168 ? 1.192 2.088 -15.859 1 94.75 168 GLN B CA 1
ATOM 2755 C C . GLN B 1 168 ? -0.007 1.259 -15.406 1 94.75 168 GLN B C 1
ATOM 2757 O O . GLN B 1 168 ? 0.151 0.261 -14.695 1 94.75 168 GLN B O 1
ATOM 2762 N N . THR B 1 169 ? -1.188 1.667 -15.961 1 91.44 169 THR B N 1
ATOM 2763 C CA . THR B 1 169 ? -2.402 0.965 -15.562 1 91.44 169 THR B CA 1
ATOM 2764 C C . THR B 1 169 ? -2.4 -0.465 -16.094 1 91.44 169 THR B C 1
ATOM 2766 O O . THR B 1 169 ? -3.059 -1.343 -15.531 1 91.44 169 THR B O 1
ATOM 2769 N N . ASP B 1 170 ? -1.635 -0.74 -17.125 1 96.06 170 ASP B N 1
ATOM 2770 C CA . ASP B 1 170 ? -1.583 -2.076 -17.703 1 96.06 170 ASP B CA 1
ATOM 2771 C C . ASP B 1 170 ? -1.064 -3.1 -16.703 1 96.06 170 ASP B C 1
ATOM 2773 O O . ASP B 1 170 ? -1.429 -4.273 -16.75 1 96.06 170 ASP B O 1
ATOM 2777 N N . VAL B 1 171 ? -0.214 -2.607 -15.797 1 96.62 171 VAL B N 1
ATOM 2778 C CA . VAL B 1 171 ? 0.338 -3.492 -14.773 1 96.62 171 VAL B CA 1
ATOM 2779 C C . VAL B 1 171 ? -0.792 -4.082 -13.93 1 96.62 171 VAL B C 1
ATOM 2781 O O . VAL B 1 171 ? -0.784 -5.273 -13.617 1 96.62 171 VAL B O 1
ATOM 2784 N N . PHE B 1 172 ? -1.754 -3.244 -13.594 1 98.38 172 PHE B N 1
ATOM 2785 C CA . PHE B 1 172 ? -2.896 -3.701 -12.812 1 98.38 172 PHE B CA 1
ATOM 2786 C C . PHE B 1 172 ? -3.764 -4.656 -13.625 1 98.38 172 PHE B C 1
ATOM 2788 O O . PHE B 1 172 ? -4.125 -5.734 -13.148 1 98.38 172 PHE B O 1
ATOM 2795 N N . ALA B 1 173 ? -4.094 -4.273 -14.844 1 97.94 173 ALA B N 1
ATOM 2796 C CA . ALA B 1 173 ? -4.926 -5.102 -15.711 1 97.94 173 ALA B CA 1
ATOM 2797 C C . ALA B 1 173 ? -4.293 -6.473 -15.938 1 97.94 173 ALA B C 1
ATOM 2799 O O . ALA B 1 173 ? -4.98 -7.496 -15.906 1 97.94 173 ALA B O 1
ATOM 2800 N N . ASP B 1 174 ? -2.992 -6.488 -16.156 1 97.62 174 ASP B N 1
ATOM 2801 C CA . ASP B 1 174 ? -2.27 -7.742 -16.359 1 97.62 174 ASP B CA 1
ATOM 2802 C C . ASP B 1 174 ? -2.316 -8.617 -15.109 1 97.62 174 ASP B C 1
ATOM 2804 O O . ASP B 1 174 ? -2.465 -9.836 -15.203 1 97.62 174 ASP B O 1
ATOM 2808 N N . ALA B 1 175 ? -2.156 -8.008 -13.961 1 98 175 ALA B N 1
ATOM 2809 C CA . ALA B 1 175 ? -2.234 -8.758 -12.711 1 98 175 ALA B CA 1
ATOM 2810 C C . ALA B 1 175 ? -3.611 -9.391 -12.531 1 98 175 ALA B C 1
ATOM 2812 O O . ALA B 1 175 ? -3.721 -10.562 -12.148 1 98 175 ALA B O 1
ATOM 2813 N N . MET B 1 176 ? -4.68 -8.602 -12.812 1 98.06 176 MET B N 1
ATOM 2814 C CA . MET B 1 176 ? -6.039 -9.117 -12.711 1 98.06 176 MET B CA 1
ATOM 2815 C C . MET B 1 176 ? -6.223 -10.344 -13.602 1 98.06 176 MET B C 1
ATOM 2817 O O . MET B 1 176 ? -6.816 -11.336 -13.188 1 98.06 176 MET B O 1
ATOM 2821 N N . LYS B 1 177 ? -5.711 -10.211 -14.812 1 97.38 177 LYS B N 1
ATOM 2822 C CA . LYS B 1 177 ? -5.82 -11.328 -15.742 1 97.38 177 LYS B CA 1
ATOM 2823 C C . LYS B 1 177 ? -5.082 -12.555 -15.219 1 97.38 177 LYS B C 1
ATOM 2825 O O . LYS B 1 177 ? -5.582 -13.68 -15.32 1 97.38 177 LYS B O 1
ATOM 2830 N N . ARG B 1 178 ? -3.938 -12.375 -14.641 1 96.81 178 ARG B N 1
ATOM 2831 C CA . ARG B 1 178 ? -3.154 -13.484 -14.102 1 96.81 178 ARG B CA 1
ATOM 2832 C C . ARG B 1 178 ? -3.863 -14.125 -12.914 1 96.81 178 ARG B C 1
ATOM 2834 O O . ARG B 1 178 ? -3.895 -15.352 -12.797 1 96.81 178 ARG B O 1
ATOM 2841 N N . PHE B 1 179 ? -4.402 -13.297 -12.008 1 97.75 179 PHE B N 1
ATOM 2842 C CA . PHE B 1 179 ? -5.129 -13.82 -10.852 1 97.75 179 PHE B CA 1
ATOM 2843 C C . PHE B 1 179 ? -6.344 -14.625 -11.297 1 97.75 179 PHE B C 1
ATOM 2845 O O . PHE B 1 179 ? -6.621 -15.695 -10.75 1 97.75 179 PHE B O 1
ATOM 2852 N N . GLN B 1 180 ? -7.059 -14.023 -12.266 1 97.25 180 GLN B N 1
ATOM 2853 C CA . GLN B 1 180 ? -8.234 -14.727 -12.781 1 97.25 180 GLN B CA 1
ATOM 2854 C C . GLN B 1 180 ? -7.855 -16.078 -13.352 1 97.25 180 GLN B C 1
ATOM 2856 O O . GLN B 1 180 ? -8.539 -17.078 -13.102 1 97.25 180 GLN B O 1
ATOM 2861 N N . LYS B 1 181 ? -6.773 -16.125 -14.117 1 96.19 181 LYS B N 1
ATOM 2862 C CA . LYS B 1 181 ? -6.305 -17.391 -14.695 1 96.19 181 LYS B CA 1
ATOM 2863 C C . LYS B 1 181 ? -5.914 -18.375 -13.602 1 96.19 181 LYS B C 1
ATOM 2865 O O . LYS B 1 181 ? -6.211 -19.578 -13.711 1 96.19 181 LYS B O 1
ATOM 2870 N N . ARG B 1 182 ? -5.305 -17.906 -12.586 1 94.5 182 ARG B N 1
ATOM 2871 C CA . ARG B 1 182 ? -4.859 -18.75 -11.484 1 94.5 182 ARG B CA 1
ATOM 2872 C C . ARG B 1 182 ? -6.047 -19.328 -10.727 1 94.5 182 ARG B C 1
ATOM 2874 O O . ARG B 1 182 ? -6.004 -20.469 -10.273 1 94.5 182 ARG B O 1
ATOM 2881 N N . LEU B 1 183 ? -7.078 -18.516 -10.555 1 96.38 183 LEU B N 1
ATOM 2882 C CA . LEU B 1 183 ? -8.219 -18.938 -9.758 1 96.38 183 LEU B CA 1
ATOM 2883 C C . LEU B 1 183 ? -9.156 -19.828 -10.57 1 96.38 183 LEU B C 1
ATOM 2885 O O . LEU B 1 183 ? -9.805 -20.719 -10.023 1 96.38 183 LEU B O 1
ATOM 2889 N N . LEU B 1 184 ? -9.289 -19.562 -11.898 1 91.81 184 LEU B N 1
ATOM 2890 C CA . LEU B 1 184 ? -10.328 -20.172 -12.711 1 91.81 184 LEU B CA 1
ATOM 2891 C C . LEU B 1 184 ? -9.727 -21.141 -13.727 1 91.81 184 LEU B C 1
ATOM 2893 O O . LEU B 1 184 ? -10.445 -21.891 -14.383 1 91.81 184 LEU B O 1
ATOM 2897 N N . GLY B 1 185 ? -8.43 -21.031 -13.906 1 78.62 185 GLY B N 1
ATOM 2898 C CA . GLY B 1 185 ? -7.805 -21.922 -14.867 1 78.62 185 GLY B CA 1
ATOM 2899 C C . GLY B 1 185 ? -7.336 -23.234 -14.258 1 78.62 185 GLY B C 1
ATOM 2900 O O . GLY B 1 185 ? -7.332 -23.375 -13.039 1 78.62 185 GLY B O 1
#

InterPro domains:
  IPR001647 DNA-binding HTH domain, TetR-type [PF00440] (16-58)
  IPR009057 Homedomain-like superfamily [SSF46689] (9-74)
  IPR036271 Tetracyclin repressor-like, C-terminal domain superfamily [SSF48498] (78-183)
  IPR054156 Transcriptional regulator LmrA/YxaF-like, C-terminal domain [PF21993] (83-177)

Solvent-accessible surface area (backbone atoms only — not comparable to full-atom values): 18446 Å² total; per-residue (Å²): 124,83,78,76,78,81,47,66,77,63,44,36,66,36,48,41,52,37,37,47,47,35,33,74,68,29,48,40,70,67,52,46,24,64,56,58,73,38,54,71,68,57,48,39,68,68,27,72,71,38,68,64,46,47,50,51,51,28,51,50,53,53,44,52,50,41,42,64,57,35,33,42,35,22,64,64,35,87,51,30,65,60,17,52,54,46,32,55,51,48,51,36,59,72,24,55,39,24,75,40,71,58,54,61,50,54,35,20,53,32,62,49,26,73,82,41,34,67,64,38,24,48,51,54,50,47,46,30,50,23,46,14,53,21,36,33,71,68,67,40,54,66,70,60,16,41,52,51,20,48,50,46,58,19,31,51,52,5,23,35,32,47,6,41,28,60,72,33,44,62,53,20,51,50,46,52,52,50,48,50,44,65,74,74,95,121,84,77,76,79,84,48,64,76,63,44,36,65,35,49,42,52,37,36,46,45,36,34,73,69,29,47,40,70,68,53,45,24,64,56,57,72,38,54,71,69,58,47,40,67,69,28,72,69,38,68,64,45,47,51,51,52,28,52,51,52,52,44,50,52,42,42,64,58,34,34,43,36,23,65,64,37,86,52,28,65,59,16,52,54,47,32,56,52,48,50,35,58,72,23,55,41,24,74,40,70,57,55,59,52,54,36,20,52,32,62,48,25,74,81,41,34,66,63,39,25,46,49,52,50,48,47,29,50,22,44,15,53,21,37,32,71,68,70,40,54,64,70,59,15,42,52,50,20,47,49,46,58,19,32,50,53,5,23,35,33,46,6,41,27,61,70,32,44,61,53,20,51,51,46,52,53,51,50,50,44,66,73,73,96